Protein AF-A0AA39T269-F1 (afdb_monomer)

Foldseek 3Di:
DQQPFAQDFDELQDDDPDPVLVVLLVVLVVQLVVQVVPDDQACQLVSLCVCQPVVPDPNNQLSVQQSCCCCAQPPPDNHGRDSSCSSVSSCVVVVGRYNSPVVLVVLVVVLVVVVVVLVVVVVVDPDDDDPPVPNDRDRGRPCVSVLLVCLVPPVVSHDDWDDDDPPDDSVVRCVVVD

Radius of gyration: 19.62 Å; Cα contacts (8 Å, |Δi|>4): 169; chains: 1; bounding box: 53×36×49 Å

Mean predicted aligned error: 9.29 Å

Structure (mmCIF, N/CA/C/O backbone):
data_AF-A0AA39T269-F1
#
_entry.id   AF-A0AA39T269-F1
#
loop_
_atom_site.group_PDB
_atom_site.id
_atom_site.type_symbol
_atom_site.label_atom_id
_atom_site.label_alt_id
_atom_site.label_comp_id
_atom_site.label_asym_id
_atom_site.label_entity_id
_atom_site.label_seq_id
_atom_site.pdbx_PDB_ins_code
_atom_site.Cartn_x
_atom_site.Cartn_y
_atom_site.Cartn_z
_atom_site.occupancy
_atom_site.B_iso_or_equiv
_atom_site.auth_seq_id
_atom_site.auth_comp_id
_atom_site.auth_asym_id
_atom_site.auth_atom_id
_atom_site.pdbx_PDB_model_num
ATOM 1 N N . MET A 1 1 ? -10.472 1.013 -13.008 1.00 55.69 1 MET A N 1
ATOM 2 C CA . MET A 1 1 ? -9.512 0.472 -12.017 1.00 55.69 1 MET A CA 1
ATOM 3 C C . MET A 1 1 ? -8.160 0.315 -12.689 1.00 55.69 1 MET A C 1
ATOM 5 O O . MET A 1 1 ? -8.121 -0.229 -13.785 1.00 55.69 1 MET A O 1
ATOM 9 N N . ILE A 1 2 ? -7.073 0.782 -12.073 1.00 62.06 2 ILE A N 1
ATOM 10 C CA . ILE A 1 2 ? -5.708 0.515 -12.557 1.00 62.06 2 ILE A CA 1
ATOM 11 C C . ILE A 1 2 ? -5.201 -0.702 -11.788 1.00 62.06 2 ILE A C 1
ATOM 13 O O . ILE A 1 2 ? -5.080 -0.634 -10.571 1.00 62.06 2 ILE A O 1
ATOM 17 N N . HIS A 1 3 ? -4.955 -1.819 -12.476 1.00 65.12 3 HIS A N 1
ATOM 18 C CA . HIS A 1 3 ? -4.365 -3.037 -11.893 1.00 65.12 3 HIS A CA 1
ATOM 19 C C . HIS A 1 3 ? -5.029 -3.562 -10.598 1.00 65.12 3 HIS A C 1
ATOM 21 O O . HIS A 1 3 ? -4.367 -4.191 -9.785 1.00 65.12 3 HIS A O 1
ATOM 27 N N . GLY A 1 4 ? -6.332 -3.332 -10.400 1.00 75.00 4 GLY A N 1
ATOM 28 C CA . GLY A 1 4 ? -7.042 -3.746 -9.179 1.00 75.00 4 GLY A CA 1
ATOM 29 C C . GLY A 1 4 ? -7.316 -2.618 -8.178 1.00 75.00 4 GLY A C 1
ATOM 30 O O . GLY A 1 4 ? -8.142 -2.795 -7.292 1.00 75.00 4 GLY A O 1
ATOM 31 N N . TYR A 1 5 ? -6.707 -1.441 -8.347 1.00 80.50 5 TYR A N 1
ATOM 32 C CA . TYR A 1 5 ? -6.920 -0.284 -7.475 1.00 80.50 5 TYR A CA 1
ATOM 33 C C . TYR A 1 5 ? -8.034 0.635 -7.988 1.00 80.50 5 TYR A C 1
ATOM 35 O O . TYR A 1 5 ? -8.213 0.827 -9.203 1.00 80.50 5 TYR A O 1
ATOM 43 N N . SER A 1 6 ? -8.784 1.224 -7.051 1.00 83.56 6 SER A N 1
ATOM 44 C CA . SER A 1 6 ? -9.859 2.163 -7.375 1.00 83.56 6 SER A CA 1
ATOM 45 C C . SER A 1 6 ? -9.302 3.484 -7.902 1.00 83.56 6 SER A C 1
ATOM 47 O O . SER A 1 6 ? -8.354 4.038 -7.349 1.00 83.56 6 SER A O 1
ATOM 49 N N . VAL A 1 7 ? -9.913 3.979 -8.981 1.00 83.88 7 VAL A N 1
ATOM 50 C CA . VAL A 1 7 ? -9.641 5.307 -9.567 1.00 83.88 7 VAL A CA 1
ATOM 51 C C . VAL A 1 7 ? -10.604 6.354 -9.007 1.00 83.88 7 VAL A C 1
ATOM 53 O O . VAL A 1 7 ? -10.288 7.535 -8.995 1.00 83.88 7 VAL A O 1
ATOM 56 N N . LEU A 1 8 ? -11.768 5.909 -8.533 1.00 83.94 8 LEU A N 1
ATOM 57 C CA . LEU A 1 8 ? -12.832 6.751 -8.006 1.00 83.94 8 LEU A CA 1
ATOM 58 C C . LEU A 1 8 ? -12.907 6.599 -6.488 1.00 83.94 8 LEU A C 1
ATOM 60 O O . LEU A 1 8 ? -12.644 5.518 -5.951 1.00 83.94 8 LEU A O 1
ATOM 64 N N . GLY A 1 9 ? -13.302 7.669 -5.815 1.00 85.00 9 GLY A N 1
ATOM 65 C CA . GLY A 1 9 ? -13.410 7.721 -4.365 1.00 85.00 9 GLY A CA 1
ATOM 66 C C . GLY A 1 9 ? -12.772 8.980 -3.803 1.00 85.00 9 GLY A C 1
ATOM 67 O O . GLY A 1 9 ? -12.320 9.853 -4.543 1.00 85.00 9 GLY A O 1
ATOM 68 N N . SER A 1 10 ? -12.737 9.043 -2.482 1.00 84.94 10 SER A N 1
ATOM 69 C CA . SER A 1 10 ? -12.120 10.126 -1.736 1.00 84.94 10 SER A CA 1
ATOM 70 C C . SER A 1 10 ? -10.596 10.165 -1.978 1.00 84.94 10 SER A C 1
ATOM 72 O O . SER A 1 10 ? -9.997 9.135 -2.323 1.00 84.94 10 SER A O 1
ATOM 74 N N . PRO A 1 11 ? -9.955 11.343 -1.852 1.00 84.44 11 PRO A N 1
ATOM 75 C CA . PRO A 1 11 ? -8.525 11.506 -2.122 1.00 84.44 11 PRO A CA 1
ATOM 76 C C . PRO A 1 11 ? -7.655 10.685 -1.159 1.00 84.44 11 PRO A C 1
ATOM 78 O O . PRO A 1 11 ? -8.107 10.214 -0.133 1.00 84.44 11 PRO A O 1
ATOM 81 N N . VAL A 1 12 ? -6.370 10.499 -1.450 1.00 81.00 12 VAL A N 1
ATOM 82 C CA . VAL A 1 12 ? -5.479 9.764 -0.524 1.00 81.00 12 VAL A CA 1
ATOM 83 C C . VAL A 1 12 ? -5.102 10.607 0.707 1.00 81.00 12 VAL A C 1
ATOM 85 O O . VAL A 1 12 ? -4.765 10.061 1.751 1.00 81.00 12 VAL A O 1
ATOM 88 N N . PHE A 1 13 ? -5.241 11.933 0.617 1.00 76.38 13 PHE A N 1
ATOM 89 C CA . PHE A 1 13 ? -4.993 12.893 1.700 1.00 76.38 13 PHE A CA 1
ATOM 90 C C . PHE A 1 13 ? -6.254 13.204 2.523 1.00 76.38 13 PHE A C 1
ATOM 92 O O . PHE A 1 13 ? -6.522 14.361 2.835 1.00 76.38 13 PHE A O 1
ATOM 99 N N . ILE A 1 14 ? -7.074 12.195 2.818 1.00 77.75 14 ILE A N 1
ATOM 100 C CA . ILE A 1 14 ? -8.265 12.391 3.654 1.00 77.75 14 ILE A CA 1
ATOM 101 C C . ILE A 1 14 ? -7.839 12.641 5.101 1.00 77.75 14 ILE A C 1
ATOM 103 O O . ILE A 1 14 ? -7.008 11.910 5.642 1.00 77.75 14 ILE A O 1
ATOM 107 N N . ALA A 1 15 ? -8.452 13.644 5.726 1.00 75.06 15 ALA A N 1
ATOM 108 C CA . ALA A 1 15 ? -8.349 13.877 7.156 1.00 75.06 15 ALA A CA 1
ATOM 109 C C . ALA A 1 15 ? -9.394 13.054 7.926 1.00 75.06 15 ALA A C 1
ATOM 111 O O . ALA A 1 15 ? -10.459 12.697 7.417 1.00 75.06 15 ALA A O 1
ATOM 112 N N . SER A 1 16 ? -9.097 12.745 9.183 1.00 75.12 16 SER A N 1
ATOM 113 C CA . SER A 1 16 ? -10.106 12.210 10.092 1.00 75.12 16 SER A CA 1
ATOM 114 C C . SER A 1 16 ? -11.015 13.327 10.586 1.00 75.12 16 SER A C 1
ATOM 116 O O . SER A 1 16 ? -10.673 14.064 11.510 1.00 75.12 16 SER A O 1
ATOM 118 N N . ASP A 1 17 ? -12.182 13.443 9.954 1.00 74.56 17 ASP A N 1
ATOM 119 C CA . ASP A 1 17 ? -13.140 14.521 10.223 1.00 74.56 17 ASP A CA 1
ATOM 120 C C . ASP A 1 17 ? -13.894 14.338 11.551 1.00 74.56 17 ASP A C 1
ATOM 122 O O . ASP A 1 17 ? -14.375 15.308 12.132 1.00 74.56 17 ASP A O 1
ATOM 126 N N . THR A 1 18 ? -13.980 13.108 12.071 1.00 82.56 18 THR A N 1
ATOM 127 C CA . THR A 1 18 ? -14.667 12.812 13.339 1.00 82.56 18 THR A CA 1
ATOM 128 C C . THR A 1 18 ? -13.684 12.465 14.454 1.00 82.56 18 THR A C 1
ATOM 130 O O . THR A 1 18 ? -12.668 11.800 14.237 1.00 82.56 18 THR A O 1
ATOM 133 N N . GLU A 1 19 ? -14.020 12.872 15.681 1.00 84.50 19 GLU A N 1
ATOM 134 C CA . GLU A 1 19 ? -13.201 12.611 16.874 1.00 84.50 19 GLU A CA 1
ATOM 135 C C . GLU A 1 19 ? -12.978 11.116 17.137 1.00 84.50 19 GLU A C 1
ATOM 137 O O . GLU A 1 19 ? -11.944 10.715 17.669 1.00 84.50 19 GLU A O 1
ATOM 142 N N . GLU A 1 20 ? -13.905 10.255 16.716 1.00 85.25 20 GLU A N 1
ATOM 143 C CA . GLU A 1 20 ? -13.708 8.807 16.789 1.00 85.25 20 GLU A CA 1
ATOM 144 C C . GLU A 1 20 ? -12.574 8.312 15.890 1.00 85.25 20 GLU A C 1
ATOM 146 O O . GLU A 1 20 ? -11.790 7.457 16.304 1.00 85.25 20 GLU A O 1
ATOM 151 N N . LEU A 1 21 ? -12.492 8.816 14.655 1.00 85.19 21 LEU A N 1
ATOM 152 C CA . LEU A 1 21 ? -11.468 8.388 13.703 1.00 85.19 21 LEU A CA 1
ATOM 153 C C . LEU A 1 21 ? -10.093 8.884 14.153 1.00 85.19 21 LEU A C 1
ATOM 155 O O . LEU A 1 21 ? -9.149 8.098 14.172 1.00 85.19 21 LEU A O 1
ATOM 159 N N . LYS A 1 22 ? -10.011 10.125 14.654 1.00 87.94 22 LYS A N 1
ATOM 160 C CA . LYS A 1 22 ? -8.781 10.666 15.253 1.00 87.94 22 LYS A CA 1
ATOM 161 C C . LYS A 1 22 ? -8.296 9.825 16.434 1.00 87.94 22 LYS A C 1
ATOM 163 O O . LYS A 1 22 ? -7.124 9.469 16.484 1.00 87.94 22 LYS A O 1
ATOM 168 N N . LYS A 1 23 ? -9.193 9.421 17.344 1.00 89.69 23 LYS A N 1
ATOM 169 C CA . LYS A 1 23 ? -8.838 8.539 18.474 1.00 89.69 23 LYS A CA 1
ATOM 170 C C . LYS A 1 23 ? -8.274 7.195 18.009 1.00 89.69 23 LYS A C 1
ATOM 172 O O . LYS A 1 23 ? -7.345 6.674 18.624 1.00 89.69 23 LYS A O 1
ATOM 177 N N . ARG A 1 24 ? -8.821 6.619 16.934 1.00 89.56 24 ARG A N 1
ATOM 178 C CA . ARG A 1 24 ? -8.309 5.366 16.353 1.00 89.56 24 ARG A CA 1
ATOM 179 C C . ARG A 1 24 ? -6.925 5.563 15.735 1.00 89.56 24 ARG A C 1
ATOM 181 O O . ARG A 1 24 ? -6.029 4.770 16.014 1.00 89.56 24 ARG A O 1
ATOM 188 N N . GLU A 1 25 ? -6.723 6.635 14.970 1.00 89.62 25 GLU A N 1
ATOM 189 C CA . GLU A 1 25 ? -5.403 6.999 14.436 1.00 89.62 25 GLU A CA 1
ATOM 190 C C . GLU A 1 25 ? -4.367 7.193 15.546 1.00 89.62 25 GLU A C 1
ATOM 192 O O . GLU A 1 25 ? -3.240 6.706 15.442 1.00 89.62 25 GLU A O 1
ATOM 197 N N . GLU A 1 26 ? -4.748 7.869 16.627 1.00 90.00 26 GLU A N 1
ATOM 198 C CA . GLU A 1 26 ? -3.864 8.139 17.754 1.00 90.00 26 GLU A CA 1
ATOM 199 C C . GLU A 1 26 ? -3.445 6.851 18.469 1.00 90.00 26 GLU A C 1
ATOM 201 O O . GLU A 1 26 ? -2.266 6.683 18.777 1.00 90.00 26 GLU A O 1
ATOM 206 N N . ARG A 1 27 ? -4.354 5.879 18.630 1.00 89.62 27 ARG A N 1
ATOM 207 C CA . ARG A 1 27 ? -4.012 4.545 19.159 1.00 89.62 27 ARG A CA 1
ATOM 208 C C . ARG A 1 27 ? -2.996 3.811 18.285 1.00 89.62 27 ARG A C 1
ATOM 210 O O . ARG A 1 27 ? -2.049 3.225 18.814 1.00 89.62 27 ARG A O 1
ATOM 217 N N . LEU A 1 28 ? -3.158 3.859 16.961 1.00 89.19 28 LEU A N 1
ATOM 218 C CA . LEU A 1 28 ? -2.188 3.276 16.025 1.00 89.19 28 LEU A CA 1
ATOM 219 C C . LEU A 1 28 ? -0.833 3.981 16.127 1.00 89.19 28 LEU A C 1
ATOM 221 O O . LEU A 1 28 ? 0.215 3.331 16.142 1.00 89.19 28 LEU A O 1
ATOM 225 N N . ASN A 1 29 ? -0.841 5.309 16.248 1.00 88.81 29 ASN A N 1
ATOM 226 C CA . ASN A 1 29 ? 0.381 6.088 16.380 1.00 88.81 29 ASN A CA 1
ATOM 227 C C . ASN A 1 29 ? 1.092 5.835 17.710 1.00 88.81 29 ASN A C 1
ATOM 229 O O . ASN A 1 29 ? 2.311 5.681 17.721 1.00 88.81 29 ASN A O 1
ATOM 233 N N . GLN A 1 30 ? 0.349 5.704 18.805 1.00 86.88 30 GLN A N 1
ATOM 234 C CA . GLN A 1 30 ? 0.900 5.355 20.107 1.00 86.88 30 GLN A CA 1
ATOM 235 C C . GLN A 1 30 ? 1.552 3.970 20.074 1.00 86.88 30 GLN A C 1
ATOM 237 O O . GLN A 1 30 ? 2.695 3.814 20.502 1.00 86.88 30 GLN A O 1
ATOM 242 N N . ALA A 1 31 ? 0.884 2.983 19.468 1.00 86.06 31 ALA A N 1
ATOM 243 C CA . ALA A 1 31 ? 1.466 1.661 19.280 1.00 86.06 31 ALA A CA 1
ATOM 244 C C . ALA A 1 31 ? 2.756 1.709 18.450 1.00 86.06 31 ALA A C 1
ATOM 246 O O . ALA A 1 31 ? 3.732 1.055 18.804 1.00 86.06 31 ALA A O 1
ATOM 247 N N . ARG A 1 32 ? 2.794 2.519 17.387 1.00 84.81 32 ARG A N 1
ATOM 248 C CA . ARG A 1 32 ? 4.004 2.727 16.581 1.00 84.81 32 ARG A CA 1
ATOM 249 C C . ARG A 1 32 ? 5.137 3.361 17.398 1.00 84.81 32 ARG A C 1
ATOM 251 O O . ARG A 1 32 ? 6.279 2.921 17.301 1.00 84.81 32 ARG A O 1
ATOM 258 N N . LEU A 1 33 ? 4.834 4.376 18.210 1.00 82.00 33 LEU A N 1
ATOM 259 C CA . LEU A 1 33 ? 5.814 5.0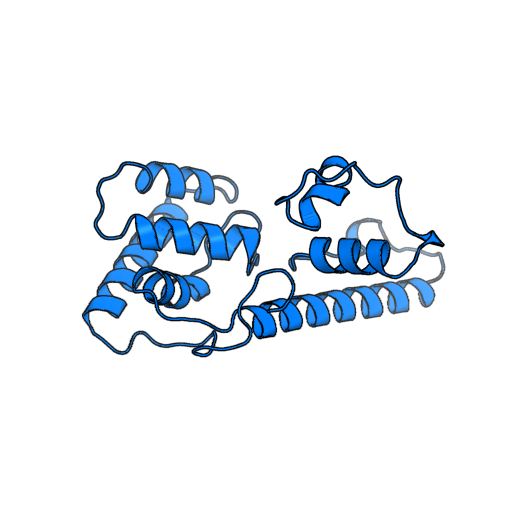62 19.058 1.00 82.00 33 LEU A CA 1
ATOM 260 C C . LEU A 1 33 ? 6.408 4.147 20.135 1.00 82.00 33 LEU A C 1
ATOM 262 O O . LEU A 1 33 ? 7.600 4.249 20.425 1.00 82.00 33 LEU A O 1
ATOM 266 N N . GLU A 1 34 ? 5.614 3.237 20.696 1.00 80.94 34 GLU A N 1
ATOM 267 C CA . GLU A 1 34 ? 6.105 2.215 21.626 1.00 80.94 34 GLU A CA 1
ATOM 268 C C . GLU A 1 34 ? 7.155 1.310 20.970 1.00 80.94 34 GLU A C 1
ATOM 270 O O . GLU A 1 34 ? 8.177 1.010 21.585 1.00 80.94 34 GLU A O 1
ATOM 275 N N . PHE A 1 35 ? 6.968 0.941 19.701 1.00 73.25 35 PHE A N 1
ATOM 276 C CA . PHE A 1 35 ? 7.934 0.109 18.982 1.00 73.25 35 PHE A CA 1
ATOM 277 C C . PHE A 1 35 ? 9.217 0.846 18.612 1.00 73.25 35 PHE A C 1
ATOM 279 O O . PHE A 1 35 ? 10.289 0.254 18.728 1.00 73.25 35 PHE A O 1
ATOM 286 N N . ASN A 1 36 ? 9.145 2.136 18.273 1.00 65.88 36 ASN A N 1
ATOM 287 C CA . ASN A 1 36 ? 10.341 2.953 18.024 1.00 65.88 36 ASN A CA 1
ATOM 288 C C . ASN A 1 36 ? 11.289 3.006 19.236 1.00 65.88 36 ASN A C 1
ATOM 290 O O . ASN A 1 36 ? 12.488 3.2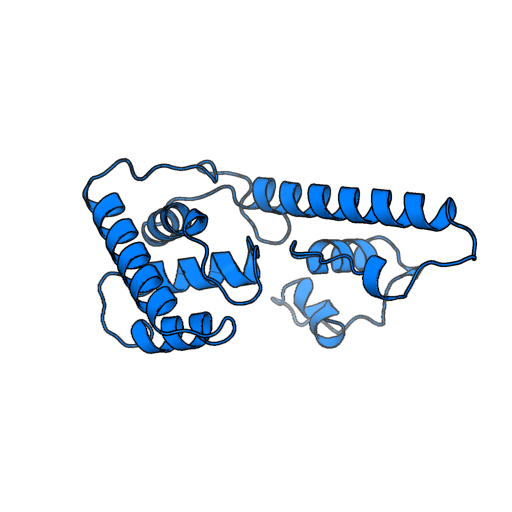04 19.067 1.00 65.88 36 ASN A O 1
ATOM 294 N N . ARG A 1 37 ? 10.773 2.833 20.462 1.00 61.34 37 ARG A N 1
ATOM 295 C CA . ARG A 1 37 ? 11.588 2.800 21.689 1.00 61.34 37 ARG A CA 1
ATOM 296 C C . ARG A 1 37 ? 12.277 1.451 21.927 1.00 61.34 37 ARG A C 1
ATOM 298 O O . ARG A 1 37 ? 13.232 1.396 22.691 1.00 61.34 37 ARG A O 1
ATOM 305 N N . ILE A 1 38 ? 11.784 0.380 21.305 1.00 58.66 38 ILE A N 1
ATOM 306 C CA . ILE A 1 38 ? 12.166 -1.016 21.589 1.00 58.66 38 ILE A CA 1
ATOM 307 C C . ILE A 1 38 ? 12.964 -1.636 20.426 1.00 58.66 38 ILE A C 1
ATOM 309 O O . ILE A 1 38 ? 13.727 -2.580 20.621 1.00 58.66 38 ILE A O 1
ATOM 313 N N . SER A 1 39 ? 12.782 -1.141 19.202 1.00 51.41 39 SER A N 1
ATOM 314 C CA . SER A 1 39 ? 13.096 -1.883 17.981 1.00 51.41 39 SER A CA 1
ATOM 315 C C . SER A 1 39 ? 14.389 -1.442 17.284 1.00 51.41 39 SER A C 1
ATOM 317 O O . SER A 1 39 ? 14.612 -0.264 17.014 1.00 51.41 39 SER A O 1
ATOM 319 N N . THR A 1 40 ? 15.207 -2.421 16.881 1.00 54.06 40 THR A N 1
ATOM 320 C CA . THR A 1 40 ? 16.171 -2.275 15.780 1.00 54.06 40 THR A CA 1
ATOM 321 C C . THR A 1 40 ? 15.419 -2.371 14.449 1.00 54.06 40 THR A C 1
ATOM 323 O O . THR A 1 40 ? 14.499 -3.175 14.314 1.00 54.06 40 THR A O 1
ATOM 326 N N . ARG A 1 41 ? 15.803 -1.560 13.450 1.00 51.62 41 ARG A N 1
ATOM 327 C CA . ARG A 1 41 ? 15.076 -1.293 12.185 1.00 51.62 41 ARG A CA 1
ATOM 328 C C . ARG A 1 41 ? 14.288 -2.451 11.548 1.00 51.62 41 ARG A C 1
ATOM 330 O O . ARG A 1 41 ? 13.298 -2.148 10.909 1.00 51.62 41 ARG A O 1
ATOM 337 N N . CYS A 1 42 ? 14.675 -3.724 11.669 1.00 45.31 42 CYS A N 1
ATOM 338 C CA . CYS A 1 42 ? 13.989 -4.865 11.040 1.00 45.31 42 CYS A CA 1
ATOM 339 C C . CYS A 1 42 ? 12.840 -5.497 11.855 1.00 45.31 42 CYS A C 1
ATOM 341 O O . CYS A 1 42 ? 12.095 -6.303 11.298 1.00 45.31 42 CYS A O 1
ATOM 343 N N . ALA A 1 43 ? 12.671 -5.177 13.141 1.00 56.31 43 ALA A N 1
ATOM 344 C CA . ALA A 1 43 ? 11.718 -5.882 14.005 1.00 56.31 43 ALA A CA 1
ATOM 345 C C . ALA A 1 43 ? 10.297 -5.286 14.010 1.00 56.31 43 ALA A C 1
ATOM 347 O O . ALA A 1 43 ? 9.368 -5.948 14.473 1.00 56.31 43 ALA A O 1
ATOM 348 N N . GLU A 1 44 ? 10.082 -4.088 13.462 1.00 70.00 44 GLU A N 1
ATOM 349 C CA . GLU A 1 44 ? 8.823 -3.353 13.652 1.00 70.00 44 GLU A CA 1
ATOM 350 C C . GLU A 1 44 ? 7.598 -4.011 13.007 1.00 70.00 44 GLU A C 1
ATOM 352 O O . GLU A 1 44 ? 6.568 -4.114 13.665 1.00 70.00 44 GLU A O 1
ATOM 357 N N . HIS A 1 45 ? 7.683 -4.538 11.778 1.00 78.44 45 HIS A N 1
ATOM 358 C CA . HIS A 1 45 ? 6.552 -5.259 11.165 1.00 78.44 45 HIS A CA 1
ATOM 359 C C . HIS A 1 45 ? 6.159 -6.512 11.959 1.00 78.44 45 HIS A C 1
ATOM 361 O O . HIS A 1 45 ? 4.975 -6.775 12.167 1.00 78.44 45 HIS A O 1
ATOM 367 N N . CYS A 1 46 ? 7.148 -7.282 12.418 1.00 80.25 46 CYS A N 1
ATOM 368 C CA . CYS A 1 46 ? 6.907 -8.485 13.211 1.00 80.25 46 CYS A CA 1
ATOM 369 C C . CYS A 1 46 ? 6.321 -8.138 14.584 1.00 80.25 46 CYS A C 1
ATOM 371 O O . CYS A 1 46 ? 5.412 -8.822 15.046 1.00 80.25 46 CYS A O 1
ATOM 373 N N . LEU A 1 47 ? 6.818 -7.080 15.228 1.00 84.44 47 LEU A N 1
ATOM 374 C CA . LEU A 1 47 ? 6.300 -6.588 16.505 1.00 84.44 47 LEU A CA 1
ATOM 375 C C . LEU A 1 47 ? 4.875 -6.042 16.365 1.00 84.44 47 LEU A C 1
ATOM 377 O O . LEU A 1 47 ? 4.019 -6.357 17.188 1.00 84.44 47 LEU A O 1
ATOM 381 N N . TRP A 1 48 ? 4.595 -5.313 15.284 1.00 87.81 48 TRP A N 1
ATOM 382 C CA . TRP A 1 48 ? 3.253 -4.842 14.962 1.00 87.81 48 TRP A CA 1
ATOM 383 C C . TRP A 1 48 ? 2.276 -5.997 14.768 1.00 87.81 48 TRP A C 1
ATOM 385 O O . TRP A 1 48 ? 1.220 -6.030 15.396 1.00 87.81 48 TRP A O 1
ATOM 395 N N . MET A 1 49 ? 2.655 -6.986 13.952 1.00 85.62 49 MET A N 1
ATOM 396 C CA . MET A 1 49 ? 1.858 -8.195 13.756 1.00 85.62 49 MET A CA 1
ATOM 397 C C . MET A 1 49 ? 1.615 -8.921 15.080 1.00 85.62 49 MET A C 1
ATOM 399 O O . MET A 1 49 ? 0.478 -9.264 15.370 1.00 85.62 49 MET A O 1
ATOM 403 N N . LYS A 1 50 ? 2.646 -9.103 15.914 1.00 86.25 50 LYS A N 1
ATOM 404 C CA . LYS A 1 50 ? 2.507 -9.751 17.229 1.00 86.25 50 LYS A CA 1
ATOM 405 C C . LYS A 1 50 ? 1.571 -9.003 18.179 1.00 86.25 50 LYS A C 1
ATOM 407 O O . LYS A 1 50 ? 0.912 -9.649 18.981 1.00 86.25 50 LYS A O 1
ATOM 412 N N . LYS A 1 51 ? 1.530 -7.670 18.118 1.00 87.12 51 LYS A N 1
ATOM 413 C CA . LYS A 1 51 ? 0.673 -6.860 18.995 1.00 87.12 51 LYS A CA 1
ATOM 414 C C . LYS A 1 51 ? -0.789 -6.872 18.574 1.00 87.12 51 LYS A C 1
ATOM 416 O O . LYS A 1 51 ? -1.645 -6.833 19.448 1.00 87.12 51 LYS A O 1
ATOM 421 N N . PHE A 1 52 ? -1.066 -6.886 17.271 1.00 88.12 52 PHE A N 1
ATOM 422 C CA . PHE A 1 52 ? -2.429 -6.709 16.769 1.00 88.12 52 PHE A CA 1
ATOM 423 C C . PHE A 1 52 ? -3.106 -8.001 16.310 1.00 88.12 52 PHE A C 1
ATOM 425 O O . PHE A 1 52 ? -4.310 -8.116 16.506 1.00 88.12 52 PHE A O 1
ATOM 432 N N . ILE A 1 53 ? -2.384 -8.975 15.748 1.00 86.81 53 ILE A N 1
ATOM 433 C CA . ILE A 1 53 ? -3.001 -10.220 15.261 1.00 86.81 53 ILE A CA 1
ATOM 434 C C . ILE A 1 53 ? -3.588 -11.009 16.431 1.00 86.81 53 ILE A C 1
ATOM 436 O O . ILE A 1 53 ? -2.864 -11.349 17.366 1.00 86.81 53 ILE A O 1
ATOM 440 N N . ASN A 1 54 ? -4.877 -11.350 16.335 1.00 85.62 54 ASN A N 1
ATOM 441 C CA . ASN A 1 54 ? -5.633 -12.086 17.354 1.00 85.62 54 ASN A CA 1
ATOM 442 C C . ASN A 1 54 ? -5.652 -11.386 18.723 1.00 85.62 54 ASN A C 1
ATOM 444 O O . ASN A 1 54 ? -5.834 -12.035 19.753 1.00 85.62 54 ASN A O 1
ATOM 448 N N . SER A 1 55 ? -5.441 -10.069 18.746 1.00 85.81 55 SER A N 1
ATOM 449 C CA . SER A 1 55 ? -5.460 -9.287 19.983 1.00 85.81 55 SER A CA 1
ATOM 450 C C . SER A 1 55 ? -6.880 -9.013 20.476 1.00 85.81 55 SER A C 1
ATOM 452 O O . SER A 1 55 ? -7.063 -8.694 21.649 1.00 85.81 55 SER A O 1
ATOM 454 N N . GLY A 1 56 ? -7.882 -9.103 19.589 1.00 83.25 56 GLY A N 1
ATOM 455 C CA . GLY A 1 56 ? -9.250 -8.686 19.898 1.00 83.25 56 GLY A CA 1
ATOM 456 C C . GLY A 1 56 ? -9.371 -7.170 20.079 1.00 83.25 56 GLY A C 1
ATOM 457 O O . GLY A 1 56 ? -10.370 -6.686 20.609 1.00 83.25 56 GLY A O 1
ATOM 458 N N . SER A 1 57 ? -8.345 -6.415 19.670 1.00 86.94 57 SER A N 1
ATOM 459 C CA . SER A 1 57 ? -8.345 -4.962 19.740 1.00 86.94 57 SER A CA 1
ATOM 460 C C . SER A 1 57 ? -9.383 -4.392 18.782 1.00 86.94 57 SER A C 1
ATOM 462 O O . SER A 1 57 ? -9.493 -4.806 17.629 1.00 86.94 57 SER A O 1
ATOM 464 N N . ASP A 1 58 ? -10.096 -3.363 19.230 1.00 87.88 58 ASP A N 1
ATOM 465 C CA . ASP A 1 58 ? -11.055 -2.645 18.398 1.00 87.88 58 ASP A CA 1
ATOM 466 C C . ASP A 1 58 ? -10.409 -1.930 17.201 1.00 87.88 58 ASP A C 1
ATOM 468 O O . ASP A 1 58 ? -11.142 -1.526 16.301 1.00 87.88 58 ASP A O 1
ATOM 472 N N . VAL A 1 59 ? -9.072 -1.793 17.185 1.00 90.88 59 VAL A N 1
ATOM 473 C CA . VAL A 1 59 ? -8.274 -1.238 16.077 1.00 90.88 59 VAL A CA 1
ATOM 474 C C . VAL A 1 59 ? -7.473 -2.290 15.290 1.00 90.88 59 VAL A C 1
ATOM 476 O O . VAL A 1 59 ? -6.587 -1.940 14.509 1.00 90.88 59 VAL A O 1
ATOM 479 N N . GLU A 1 60 ? -7.734 -3.588 15.491 1.00 91.75 60 GLU A N 1
ATOM 480 C CA . GLU A 1 60 ? -6.996 -4.677 14.826 1.00 91.75 60 GLU A CA 1
ATOM 481 C C . GLU A 1 60 ? -7.114 -4.608 13.294 1.00 91.75 60 GLU A C 1
ATOM 483 O O . GLU A 1 60 ? -6.119 -4.764 12.578 1.00 91.75 60 GLU A O 1
ATOM 488 N N . HIS A 1 61 ? -8.310 -4.314 12.777 1.00 92.00 61 HIS A N 1
ATOM 489 C CA . HIS A 1 61 ? -8.536 -4.220 11.336 1.00 92.00 61 HIS A CA 1
ATOM 490 C C . HIS A 1 61 ? -7.806 -3.018 10.718 1.00 92.00 61 HIS A C 1
ATOM 492 O O . HIS A 1 61 ? -7.138 -3.156 9.689 1.00 92.00 61 HIS A O 1
ATOM 498 N N . GLU A 1 62 ? -7.861 -1.853 11.366 1.00 93.75 62 GLU A N 1
ATOM 499 C CA . GLU A 1 62 ? -7.109 -0.671 10.948 1.00 93.75 62 GLU A CA 1
ATOM 500 C C . GLU A 1 62 ? -5.600 -0.916 11.012 1.00 93.75 62 GLU A C 1
ATOM 502 O O . GLU A 1 62 ? -4.868 -0.515 10.106 1.00 93.75 62 GLU A O 1
ATOM 507 N N . ALA A 1 63 ? -5.123 -1.614 12.044 1.00 92.25 63 ALA A N 1
ATOM 508 C CA . ALA A 1 63 ? -3.716 -1.956 12.183 1.00 92.25 63 ALA A CA 1
ATOM 509 C C . ALA A 1 63 ? -3.239 -2.892 11.063 1.00 92.25 63 ALA A C 1
ATOM 511 O O . ALA A 1 63 ? -2.140 -2.708 10.526 1.00 92.25 63 ALA A O 1
ATOM 512 N N . PHE A 1 64 ? -4.066 -3.863 10.668 1.00 92.75 64 PHE A N 1
ATOM 513 C CA . PHE A 1 64 ? -3.800 -4.709 9.507 1.00 92.75 64 PHE A CA 1
ATOM 514 C C . PHE A 1 64 ? -3.733 -3.888 8.212 1.00 92.75 64 PHE A C 1
ATOM 516 O O . PHE A 1 64 ? -2.783 -4.035 7.438 1.00 92.75 64 PHE A O 1
ATOM 523 N N . LEU A 1 65 ? -4.696 -2.991 7.981 1.00 92.88 65 LEU A N 1
ATOM 524 C CA . LEU A 1 65 ? -4.714 -2.146 6.785 1.00 92.88 65 LEU A CA 1
ATOM 525 C C . LEU A 1 65 ? -3.521 -1.185 6.743 1.00 92.88 65 LEU A C 1
ATOM 527 O O . LEU A 1 65 ? -2.932 -1.006 5.679 1.00 92.88 65 LEU A O 1
ATOM 531 N N . ALA A 1 66 ? -3.105 -0.622 7.879 1.00 92.19 66 ALA A N 1
ATOM 532 C CA . ALA A 1 66 ? -1.916 0.224 7.967 1.00 92.19 66 ALA A CA 1
ATOM 533 C C . ALA A 1 66 ? -0.633 -0.539 7.597 1.00 92.19 66 ALA A C 1
ATOM 535 O O . ALA A 1 66 ? 0.214 -0.020 6.861 1.00 92.19 66 ALA A O 1
ATOM 536 N N . LEU A 1 67 ? -0.504 -1.789 8.054 1.00 90.69 67 LEU A N 1
ATOM 537 C CA . LEU A 1 67 ? 0.598 -2.669 7.666 1.00 90.69 67 LEU A CA 1
ATOM 538 C C . LEU A 1 67 ? 0.550 -2.987 6.165 1.00 90.69 67 LEU A C 1
ATOM 540 O O . LEU A 1 67 ? 1.567 -2.873 5.481 1.00 90.69 67 LEU A O 1
ATOM 544 N N . TRP A 1 68 ? -0.620 -3.357 5.637 1.00 90.56 68 TRP A N 1
ATOM 545 C CA . TRP A 1 68 ? -0.794 -3.669 4.217 1.00 90.56 68 TRP A CA 1
ATOM 546 C C . TRP A 1 68 ? -0.462 -2.466 3.323 1.00 90.56 68 TRP A C 1
ATOM 548 O O . TRP A 1 68 ? 0.295 -2.605 2.360 1.00 90.56 68 TRP A O 1
ATOM 558 N N . LEU A 1 69 ? -0.958 -1.277 3.678 1.00 89.69 69 LEU A N 1
ATOM 559 C CA . LEU A 1 69 ? -0.665 -0.031 2.973 1.00 89.69 69 LEU A CA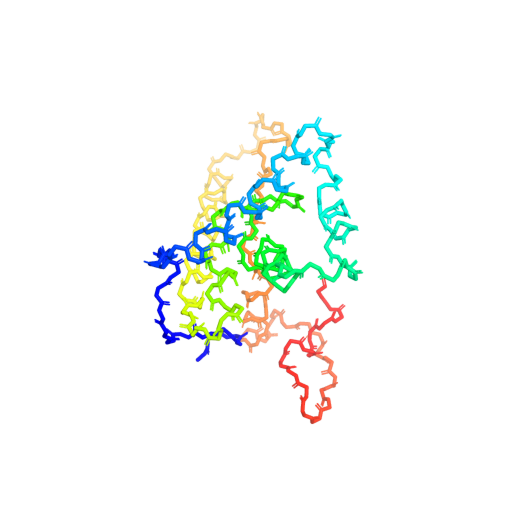 1
ATOM 560 C C . LEU A 1 69 ? 0.830 0.292 3.013 1.00 89.69 69 LEU A C 1
ATOM 562 O O . LEU A 1 69 ? 1.407 0.558 1.963 1.00 89.69 69 LEU A O 1
ATOM 566 N N . SER A 1 70 ? 1.465 0.220 4.186 1.00 88.56 70 SER A N 1
ATOM 567 C CA . SER A 1 70 ? 2.898 0.519 4.333 1.00 88.56 70 SER A CA 1
ATOM 568 C C . SER A 1 70 ? 3.787 -0.477 3.594 1.00 88.56 70 SER A C 1
ATOM 570 O O . SER A 1 70 ? 4.837 -0.100 3.092 1.00 88.56 70 SER A O 1
ATOM 572 N N . ARG A 1 71 ? 3.389 -1.750 3.513 1.00 85.12 71 ARG A N 1
ATOM 573 C CA . ARG A 1 71 ? 4.226 -2.799 2.923 1.00 85.12 71 ARG A CA 1
ATOM 574 C C . ARG A 1 71 ? 4.039 -2.959 1.417 1.00 85.12 71 ARG A C 1
ATOM 576 O O . ARG A 1 71 ? 5.008 -3.251 0.725 1.00 85.12 71 ARG A O 1
ATOM 583 N N . PHE A 1 72 ? 2.812 -2.819 0.915 1.00 82.44 72 PHE A N 1
ATOM 584 C CA . PHE A 1 72 ? 2.476 -3.203 -0.461 1.00 82.44 72 PHE A CA 1
ATOM 585 C C . PHE A 1 72 ? 1.982 -2.052 -1.341 1.00 82.44 72 PHE A C 1
ATOM 587 O O . PHE A 1 72 ? 2.043 -2.173 -2.562 1.00 82.44 72 PHE A O 1
ATOM 594 N N . VAL A 1 73 ? 1.481 -0.955 -0.762 1.00 84.25 73 VAL A N 1
ATOM 595 C CA . VAL A 1 73 ? 0.845 0.132 -1.533 1.00 84.25 73 VAL A CA 1
ATOM 596 C C . VAL A 1 73 ? 1.708 1.390 -1.565 1.00 84.25 73 VAL A C 1
ATOM 598 O O . VAL A 1 73 ? 1.999 1.915 -2.638 1.00 84.25 73 VAL A O 1
ATOM 601 N N . PHE A 1 74 ? 2.150 1.843 -0.394 1.00 84.38 74 PHE A N 1
ATOM 602 C CA . PHE A 1 74 ? 3.019 3.001 -0.196 1.00 84.38 74 PHE A CA 1
ATOM 603 C C . PHE A 1 74 ? 4.260 2.623 0.625 1.00 84.38 74 PHE A C 1
ATOM 605 O O . PHE A 1 74 ? 4.472 3.170 1.709 1.00 84.38 74 PHE A O 1
ATOM 612 N N . PRO A 1 75 ? 5.089 1.688 0.135 1.00 77.50 75 PRO A N 1
ATOM 613 C CA . PRO A 1 75 ? 6.386 1.422 0.742 1.00 77.50 75 PRO A CA 1
ATOM 614 C C . PRO A 1 75 ? 7.233 2.696 0.747 1.00 77.50 75 PRO A C 1
ATOM 616 O O . PRO A 1 75 ? 7.461 3.332 -0.280 1.00 77.50 75 PRO A O 1
ATOM 619 N N . VAL A 1 76 ? 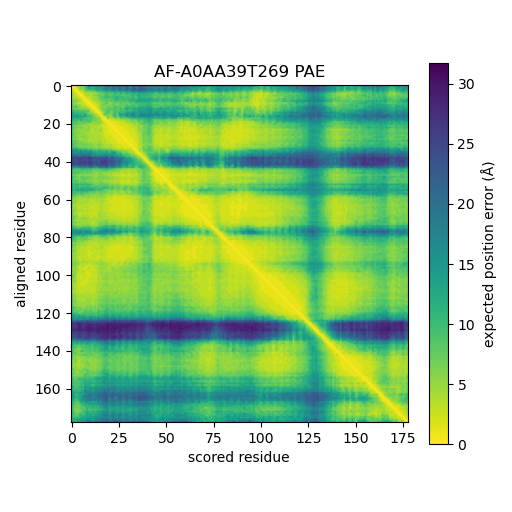7.662 3.091 1.942 1.00 70.31 76 VAL A N 1
ATOM 620 C CA . VAL A 1 76 ? 8.626 4.183 2.161 1.00 70.31 76 VAL A CA 1
ATOM 621 C C . VAL A 1 76 ? 9.922 3.613 2.726 1.00 70.31 76 VAL A C 1
ATOM 623 O O . VAL A 1 76 ? 11.009 4.044 2.361 1.00 70.31 76 VAL A O 1
ATOM 626 N N . THR A 1 77 ? 9.802 2.609 3.596 1.00 68.19 77 THR A N 1
ATOM 627 C CA . THR A 1 77 ? 10.913 1.810 4.113 1.00 68.19 77 THR A CA 1
ATOM 628 C C . THR A 1 77 ? 10.441 0.365 4.272 1.00 68.19 77 THR A C 1
ATOM 630 O O . THR A 1 77 ? 9.268 0.134 4.553 1.00 68.19 77 THR A O 1
ATOM 633 N N . ASN A 1 78 ? 11.331 -0.616 4.101 1.00 62.84 78 ASN A N 1
ATOM 634 C CA . ASN A 1 78 ? 10.952 -2.040 4.100 1.00 62.84 78 ASN A CA 1
ATOM 635 C C . ASN A 1 78 ? 10.463 -2.570 5.455 1.00 62.84 78 ASN A C 1
ATOM 637 O O . ASN A 1 78 ? 9.981 -3.702 5.529 1.00 62.84 78 ASN A O 1
ATOM 641 N N . SER A 1 79 ? 10.609 -1.790 6.521 1.00 65.31 79 SER A N 1
ATOM 642 C CA . SER A 1 79 ? 10.435 -2.287 7.877 1.00 65.31 79 SER A CA 1
ATOM 643 C C . SER A 1 79 ? 9.611 -1.402 8.801 1.00 65.31 79 SER A C 1
ATOM 645 O O . SER A 1 79 ? 9.161 -1.924 9.816 1.00 65.31 79 SER A O 1
ATOM 647 N N . LEU A 1 80 ? 9.387 -0.125 8.466 1.00 76.69 80 LEU A N 1
ATOM 648 C CA . LEU A 1 80 ? 8.610 0.794 9.299 1.00 76.69 80 LEU A CA 1
ATOM 649 C C . LEU A 1 80 ? 7.186 0.941 8.765 1.00 76.69 80 LEU A C 1
ATOM 651 O O . LEU A 1 80 ? 6.959 1.084 7.560 1.00 76.69 80 LEU A O 1
ATOM 655 N N . ILE A 1 81 ? 6.235 1.027 9.689 1.00 83.31 81 ILE A N 1
ATOM 656 C CA . ILE A 1 81 ? 4.850 1.371 9.371 1.00 83.31 81 ILE A CA 1
ATOM 657 C C . ILE A 1 81 ? 4.740 2.887 9.310 1.00 83.31 81 ILE A C 1
ATOM 659 O O . ILE A 1 81 ? 5.055 3.589 10.274 1.00 83.31 81 ILE A O 1
ATOM 663 N N . SER A 1 82 ? 4.304 3.403 8.164 1.00 83.62 82 SER A N 1
ATOM 664 C CA . SER A 1 82 ? 4.234 4.844 7.961 1.00 83.62 82 SER A CA 1
ATOM 665 C C . SER A 1 82 ? 3.051 5.439 8.716 1.00 83.62 82 SER A C 1
ATOM 667 O O . SER A 1 82 ? 1.911 5.014 8.551 1.00 83.62 82 SER A O 1
ATOM 669 N N . GLN A 1 83 ? 3.290 6.501 9.484 1.00 86.94 83 GLN A N 1
ATOM 670 C CA . GLN A 1 83 ? 2.203 7.257 10.111 1.00 86.94 83 GLN A CA 1
ATOM 671 C C . GLN A 1 83 ? 1.251 7.857 9.063 1.00 86.94 83 GLN A C 1
ATOM 673 O O . GLN A 1 83 ? 0.053 7.968 9.305 1.00 86.94 83 GLN A O 1
ATOM 678 N N . SER A 1 84 ? 1.768 8.194 7.875 1.00 86.50 84 SER A N 1
ATOM 679 C CA . SER A 1 84 ? 0.976 8.798 6.798 1.00 86.50 84 SER A CA 1
ATOM 680 C C . SER A 1 84 ? -0.130 7.891 6.254 1.00 86.50 84 SER A C 1
ATOM 682 O O . SER A 1 84 ? -1.025 8.388 5.577 1.00 86.50 84 SER A O 1
ATOM 684 N N . VAL A 1 85 ? -0.089 6.580 6.530 1.00 89.31 85 VAL A N 1
ATOM 685 C CA . VAL A 1 85 ? -1.117 5.645 6.055 1.00 89.31 85 VAL A CA 1
ATOM 686 C C . VAL A 1 85 ? -2.224 5.380 7.072 1.00 89.31 85 VAL A C 1
ATOM 688 O O . VAL A 1 85 ? -3.205 4.733 6.716 1.00 89.31 85 VAL A O 1
ATOM 691 N N . PHE A 1 86 ? -2.115 5.875 8.311 1.00 91.19 86 PHE A N 1
ATOM 692 C CA . PHE A 1 86 ? -3.144 5.651 9.334 1.00 91.19 86 PHE A CA 1
ATOM 693 C C . PHE A 1 86 ? -4.504 6.252 8.975 1.00 91.19 86 PHE A C 1
ATOM 695 O O . PHE A 1 86 ? -5.482 5.510 9.070 1.00 91.19 86 PHE A O 1
ATOM 702 N N . PRO A 1 87 ? -4.600 7.497 8.467 1.00 91.19 87 PRO A N 1
ATOM 703 C CA . PRO A 1 87 ? -5.894 8.032 8.051 1.00 91.19 87 PRO A CA 1
ATOM 704 C C . PRO A 1 87 ? -6.534 7.197 6.947 1.00 91.19 87 PRO A C 1
ATOM 706 O O . PRO A 1 87 ? -7.711 6.849 7.001 1.00 91.19 87 PRO A O 1
ATOM 709 N N . ILE A 1 88 ? -5.727 6.768 5.977 1.00 91.38 88 ILE A N 1
ATOM 710 C CA . ILE A 1 88 ? -6.174 5.911 4.877 1.00 91.38 88 ILE A CA 1
ATOM 711 C C . ILE A 1 88 ? -6.687 4.571 5.425 1.00 91.38 88 ILE A C 1
ATOM 713 O O . ILE A 1 88 ? -7.753 4.116 5.022 1.00 91.38 88 ILE A O 1
ATOM 717 N N . ALA A 1 89 ? -5.956 3.944 6.352 1.00 92.31 89 ALA A N 1
ATOM 718 C CA . ALA A 1 89 ? -6.331 2.667 6.955 1.00 92.31 89 ALA A CA 1
ATOM 719 C C . ALA A 1 89 ? -7.651 2.755 7.733 1.00 92.31 89 ALA A C 1
ATOM 721 O O . ALA A 1 89 ? -8.514 1.894 7.575 1.00 92.31 89 ALA A O 1
ATOM 722 N N . VAL A 1 90 ? -7.825 3.818 8.522 1.00 92.81 90 VAL A N 1
ATOM 723 C CA . VAL A 1 90 ? -9.035 4.076 9.312 1.00 92.81 90 VAL A CA 1
ATOM 724 C C . VAL A 1 90 ? -10.249 4.304 8.405 1.00 92.81 90 VAL A C 1
ATOM 726 O O . VAL A 1 90 ? -11.310 3.721 8.626 1.00 92.81 90 VAL A O 1
ATOM 729 N N . HIS A 1 91 ? -10.095 5.082 7.333 1.00 91.19 91 HIS A N 1
ATOM 730 C CA . HIS A 1 91 ? -11.168 5.300 6.357 1.00 91.19 91 HIS A CA 1
ATOM 731 C C . HIS A 1 91 ? -11.508 4.036 5.558 1.00 91.19 91 HIS A C 1
ATOM 733 O O . HIS A 1 91 ? -12.685 3.737 5.357 1.00 91.19 91 HIS A O 1
ATOM 739 N N . LEU A 1 92 ? -10.507 3.248 5.154 1.00 91.56 92 LEU A N 1
ATOM 740 C CA . LEU A 1 92 ? -10.736 1.962 4.487 1.00 91.56 92 LEU A CA 1
ATOM 741 C C . LEU A 1 92 ? -11.467 0.965 5.396 1.00 91.56 92 LEU A C 1
ATOM 743 O O . LEU A 1 92 ? -12.382 0.294 4.924 1.00 91.56 92 LEU A O 1
ATOM 747 N N . ALA A 1 93 ? -11.121 0.906 6.686 1.00 91.94 93 ALA A N 1
ATOM 748 C CA . ALA A 1 93 ? -11.792 0.048 7.668 1.00 91.94 93 ALA A CA 1
ATOM 749 C C . ALA A 1 93 ? -13.277 0.392 7.840 1.00 91.94 93 ALA A C 1
ATOM 751 O O . ALA A 1 93 ? -14.104 -0.489 8.063 1.00 91.94 93 ALA A O 1
ATOM 752 N N . ARG A 1 94 ? -13.630 1.673 7.691 1.00 90.00 94 ARG A N 1
ATOM 753 C CA . ARG A 1 94 ? -15.020 2.157 7.712 1.00 90.00 94 ARG A CA 1
ATOM 754 C C . ARG A 1 94 ? -15.760 1.929 6.385 1.00 90.00 94 ARG A C 1
ATOM 756 O O . ARG A 1 94 ? -16.939 2.252 6.288 1.00 90.00 94 ARG A O 1
ATOM 763 N N . GLY A 1 95 ? -15.095 1.384 5.365 1.00 88.50 95 GLY A N 1
ATOM 764 C CA . GLY A 1 95 ? -15.679 1.134 4.045 1.00 88.50 95 GLY A CA 1
ATOM 765 C C . GLY A 1 95 ? -15.664 2.343 3.104 1.00 88.50 95 GLY A C 1
ATOM 766 O O . GLY A 1 95 ? -16.287 2.298 2.039 1.00 88.50 95 GLY A O 1
ATOM 767 N N . THR A 1 96 ? -14.946 3.417 3.448 1.00 89.62 96 THR A N 1
ATOM 768 C CA . THR A 1 96 ? -14.790 4.579 2.568 1.00 89.62 96 THR A CA 1
ATOM 769 C C . THR A 1 96 ? -14.010 4.174 1.318 1.00 89.62 96 THR A C 1
ATOM 771 O O . THR A 1 96 ? -12.897 3.651 1.388 1.00 89.62 96 THR A O 1
ATOM 774 N N . LYS A 1 97 ? -14.574 4.436 0.135 1.00 88.06 97 LYS A N 1
ATOM 775 C CA . LYS A 1 97 ? -13.874 4.205 -1.135 1.00 88.06 97 LYS A CA 1
ATOM 776 C C . LYS A 1 97 ? -12.800 5.272 -1.318 1.00 88.06 97 LYS A C 1
ATOM 778 O O . LYS A 1 97 ? -13.129 6.449 -1.426 1.00 88.06 97 LYS A O 1
ATOM 783 N N . ILE A 1 98 ? -11.539 4.859 -1.415 1.00 89.19 98 ILE A N 1
ATOM 784 C CA . ILE A 1 98 ? -10.393 5.756 -1.626 1.00 89.19 98 ILE A CA 1
ATOM 785 C C . ILE A 1 98 ? -9.797 5.524 -3.015 1.00 89.19 98 ILE A C 1
ATOM 787 O O . ILE A 1 98 ? -9.591 4.382 -3.443 1.00 89.19 98 ILE A O 1
ATOM 791 N N . ALA A 1 99 ? -9.483 6.611 -3.718 1.00 90.56 99 ALA A N 1
ATOM 792 C CA . ALA A 1 99 ? -8.811 6.578 -5.010 1.00 90.56 99 ALA A CA 1
ATOM 793 C C . ALA A 1 99 ? -7.304 6.296 -4.840 1.00 90.56 99 ALA A C 1
ATOM 795 O O . ALA A 1 99 ? -6.467 7.188 -4.942 1.00 90.56 99 ALA A O 1
ATOM 796 N N . LEU A 1 100 ? -6.942 5.037 -4.573 1.00 88.19 100 LEU A N 1
ATOM 797 C CA . LEU A 1 100 ? -5.541 4.619 -4.413 1.00 88.19 100 LEU A CA 1
ATOM 798 C C . LEU A 1 100 ? -4.764 4.603 -5.740 1.00 88.19 100 LEU A C 1
ATOM 800 O O . LEU A 1 100 ? -3.554 4.822 -5.750 1.00 88.19 100 LEU A O 1
ATOM 804 N N . ALA A 1 101 ? -5.440 4.356 -6.867 1.00 87.88 101 ALA A N 1
ATOM 805 C CA . ALA A 1 101 ? -4.782 4.186 -8.162 1.00 87.88 101 ALA A CA 1
ATOM 806 C C . ALA A 1 101 ? -3.961 5.413 -8.616 1.00 87.88 101 ALA A C 1
ATOM 808 O O . ALA A 1 101 ? -2.812 5.211 -9.014 1.00 87.88 101 ALA A O 1
ATOM 809 N N . PRO A 1 102 ? -4.471 6.661 -8.545 1.00 88.69 102 PRO A N 1
ATOM 810 C CA . PRO A 1 102 ? -3.684 7.846 -8.888 1.00 88.69 102 PRO A CA 1
ATOM 811 C C . PRO A 1 102 ? -2.424 8.004 -8.031 1.00 88.69 102 PRO A C 1
ATOM 813 O O . PRO A 1 102 ? -1.368 8.344 -8.557 1.00 88.69 102 PRO A O 1
ATOM 816 N N . ALA A 1 103 ? -2.505 7.711 -6.731 1.00 88.12 103 ALA A N 1
ATOM 817 C CA . ALA A 1 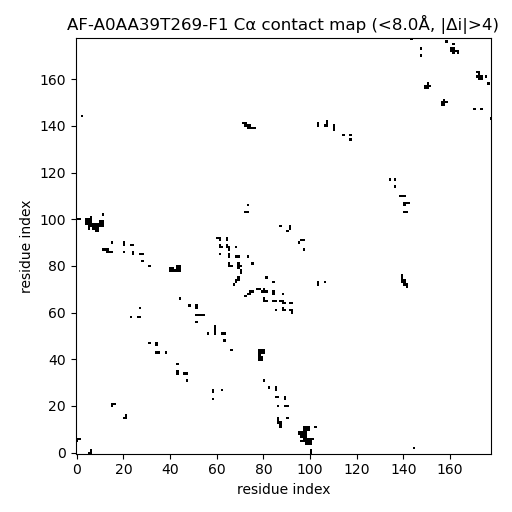103 ? -1.361 7.843 -5.833 1.00 88.12 103 ALA A CA 1
ATOM 818 C C . ALA A 1 103 ? -0.279 6.791 -6.117 1.00 88.12 103 ALA A C 1
ATOM 820 O O . ALA A 1 103 ? 0.900 7.126 -6.173 1.00 88.12 103 ALA A O 1
ATOM 821 N N . ILE A 1 104 ? -0.670 5.539 -6.372 1.00 88.19 104 ILE A N 1
ATOM 822 C CA . ILE A 1 104 ? 0.267 4.478 -6.782 1.00 88.19 104 ILE A CA 1
ATOM 823 C C . ILE A 1 104 ? 0.913 4.820 -8.126 1.00 88.19 104 ILE A C 1
ATOM 825 O O . ILE A 1 104 ? 2.104 4.612 -8.334 1.00 88.19 104 ILE A O 1
ATOM 829 N N . LEU A 1 105 ? 0.136 5.367 -9.059 1.00 89.00 105 LEU A N 1
ATOM 830 C CA . LEU A 1 105 ? 0.671 5.775 -10.348 1.00 89.00 105 LEU A CA 1
ATOM 831 C C . LEU A 1 105 ? 1.706 6.899 -10.184 1.00 89.00 105 LEU A C 1
ATOM 833 O O . LEU A 1 105 ? 2.774 6.838 -10.791 1.00 89.00 105 LEU A O 1
ATOM 837 N N . ALA A 1 106 ? 1.434 7.880 -9.321 1.00 89.19 106 ALA A N 1
ATOM 838 C CA . ALA A 1 106 ? 2.373 8.953 -9.015 1.00 89.19 106 ALA A CA 1
ATOM 839 C C . ALA A 1 106 ? 3.690 8.430 -8.411 1.00 89.19 106 ALA A C 1
ATOM 841 O O . ALA A 1 106 ? 4.761 8.886 -8.815 1.00 89.19 106 ALA A O 1
ATOM 842 N N . THR A 1 107 ? 3.644 7.446 -7.500 1.00 86.81 107 THR A N 1
ATOM 843 C CA . THR A 1 107 ? 4.872 6.853 -6.935 1.00 86.81 107 THR A CA 1
ATOM 844 C C . THR A 1 107 ? 5.686 6.106 -7.989 1.00 86.81 107 THR A C 1
ATOM 846 O O . THR A 1 107 ? 6.907 6.240 -8.012 1.00 86.81 107 THR A O 1
ATOM 849 N N . ILE A 1 108 ? 5.029 5.394 -8.910 1.00 89.06 108 ILE A N 1
ATOM 850 C CA . ILE A 1 108 ? 5.693 4.737 -10.046 1.00 89.06 108 ILE A CA 1
ATOM 851 C C . ILE A 1 108 ? 6.383 5.761 -10.952 1.00 89.06 108 ILE A C 1
ATOM 853 O O . ILE A 1 108 ? 7.550 5.583 -11.296 1.00 89.06 108 ILE A O 1
ATOM 857 N N . TYR A 1 109 ? 5.696 6.842 -11.337 1.00 90.62 109 TYR A N 1
ATOM 858 C CA . TYR A 1 109 ? 6.288 7.873 -12.198 1.00 90.62 109 TYR A CA 1
ATOM 859 C C . TYR A 1 109 ? 7.472 8.580 -11.540 1.00 90.62 109 TYR A C 1
ATOM 861 O O . TYR A 1 109 ? 8.475 8.840 -12.208 1.00 90.62 109 TYR A O 1
ATOM 869 N N . ARG A 1 110 ? 7.383 8.860 -10.236 1.00 89.44 110 ARG A N 1
ATOM 870 C CA . ARG A 1 110 ? 8.493 9.423 -9.460 1.00 89.44 110 ARG A CA 1
ATOM 871 C C . ARG A 1 110 ? 9.718 8.511 -9.515 1.00 89.44 110 ARG A C 1
ATOM 873 O O . ARG A 1 110 ? 10.806 8.970 -9.852 1.00 89.44 110 ARG A O 1
ATOM 880 N N . ASP A 1 111 ? 9.541 7.224 -9.234 1.00 88.69 111 ASP A N 1
ATOM 881 C CA . ASP A 1 111 ? 10.655 6.275 -9.191 1.00 88.69 111 ASP A CA 1
ATOM 882 C C . ASP A 1 111 ? 11.226 5.985 -10.593 1.00 88.69 111 ASP A C 1
ATOM 884 O O . ASP A 1 111 ? 12.438 5.853 -10.752 1.00 88.69 111 ASP A O 1
ATOM 888 N N . LEU A 1 112 ? 10.385 5.967 -11.635 1.00 89.56 112 LEU A N 1
ATOM 889 C CA . LEU A 1 112 ? 10.832 5.909 -13.034 1.00 89.56 112 LEU A CA 1
ATOM 890 C C . LEU A 1 112 ? 11.661 7.135 -13.426 1.00 89.56 112 LEU A C 1
ATOM 892 O O . LEU A 1 112 ? 12.644 7.003 -14.157 1.00 89.56 112 LEU A O 1
ATOM 896 N N . SER A 1 113 ? 11.278 8.320 -12.947 1.00 89.44 113 SER A N 1
ATOM 897 C CA . SER A 1 113 ? 12.022 9.559 -13.196 1.00 89.44 113 SER A CA 1
ATOM 898 C C . SER A 1 113 ? 13.393 9.505 -12.523 1.00 89.44 113 SER A C 1
ATOM 900 O O . SER A 1 113 ? 14.400 9.759 -13.181 1.00 89.44 113 SER A O 1
ATOM 902 N N . LEU A 1 114 ? 13.448 9.043 -11.268 1.00 87.75 114 LEU A N 1
ATOM 903 C CA . LEU A 1 114 ? 14.701 8.822 -10.543 1.00 87.75 114 LEU A CA 1
ATOM 904 C C . LEU A 1 114 ? 15.610 7.815 -11.266 1.00 87.75 114 LEU A C 1
ATOM 906 O O . LEU A 1 114 ? 16.809 8.051 -11.419 1.00 87.75 114 LEU A O 1
ATOM 910 N N . LEU A 1 115 ? 15.043 6.706 -11.748 1.00 87.19 115 LEU A N 1
ATOM 911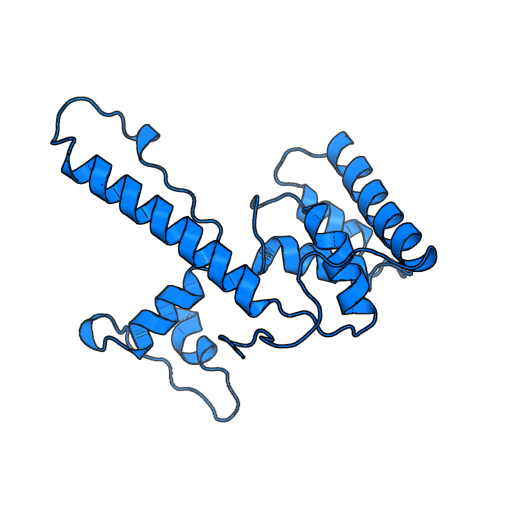 C CA . LEU A 1 115 ? 15.781 5.705 -12.516 1.00 87.19 115 LEU A CA 1
ATOM 912 C C . LEU A 1 115 ? 16.344 6.301 -13.814 1.00 87.19 115 LEU A C 1
ATOM 914 O O . LEU A 1 115 ? 17.516 6.098 -14.128 1.00 87.19 115 LEU A O 1
ATOM 918 N N . LYS A 1 116 ? 15.537 7.075 -14.548 1.00 88.94 116 LYS A N 1
ATOM 919 C CA . LYS A 1 116 ? 15.960 7.750 -15.782 1.00 88.94 116 LYS A CA 1
ATOM 920 C C . LYS A 1 116 ? 17.119 8.714 -15.531 1.00 88.94 116 LYS A C 1
ATOM 922 O O . LYS A 1 116 ? 18.093 8.691 -16.279 1.00 88.94 116 LYS A O 1
ATOM 927 N N . GLU A 1 117 ? 17.027 9.549 -14.499 1.00 87.38 117 GLU A N 1
ATOM 928 C CA . GLU A 1 117 ? 18.082 10.502 -14.135 1.00 87.38 117 GLU A CA 1
ATOM 929 C C . GLU A 1 117 ? 19.392 9.793 -13.790 1.00 87.38 117 GLU A C 1
ATOM 931 O O . GLU A 1 117 ? 20.462 10.201 -14.242 1.00 87.38 117 GLU A O 1
ATOM 936 N N . LYS A 1 118 ? 19.308 8.687 -13.046 1.00 84.81 118 LYS A N 1
ATOM 937 C CA . LYS A 1 118 ? 20.468 7.873 -12.674 1.00 84.81 118 LYS A CA 1
ATOM 938 C C . LYS A 1 118 ? 21.120 7.203 -13.879 1.00 84.81 118 LYS A C 1
ATOM 940 O O . LYS A 1 118 ? 22.342 7.251 -13.996 1.00 84.81 118 LYS A O 1
ATOM 945 N N . ILE A 1 119 ? 20.328 6.649 -14.798 1.00 85.44 119 ILE A N 1
ATOM 946 C CA . ILE A 1 119 ? 20.838 6.089 -16.058 1.00 85.44 119 ILE A CA 1
ATOM 947 C C . ILE A 1 119 ? 21.520 7.184 -16.888 1.00 85.44 119 ILE A C 1
ATOM 949 O O . ILE A 1 119 ? 22.639 6.991 -17.350 1.00 85.44 119 ILE A O 1
ATOM 953 N N . ALA A 1 120 ? 20.891 8.354 -17.031 1.00 86.25 120 ALA A N 1
ATOM 954 C CA . ALA A 1 120 ? 21.465 9.469 -17.783 1.00 86.25 120 ALA A CA 1
ATOM 955 C C . ALA A 1 120 ? 22.771 9.991 -17.161 1.00 86.25 120 ALA A C 1
ATOM 957 O O . ALA A 1 120 ? 23.686 10.371 -17.890 1.00 86.25 120 ALA A O 1
ATOM 958 N N . ALA A 1 121 ? 22.874 10.005 -15.829 1.00 82.06 121 ALA A N 1
ATOM 959 C CA . ALA A 1 121 ? 24.119 10.315 -15.139 1.00 82.06 121 ALA A CA 1
ATOM 960 C C . ALA A 1 121 ? 25.194 9.259 -15.443 1.00 82.06 121 ALA A C 1
ATOM 962 O O . ALA A 1 121 ? 26.309 9.627 -15.800 1.00 82.06 121 ALA A O 1
ATOM 963 N N . LEU A 1 122 ? 24.854 7.967 -15.390 1.00 76.94 122 LEU A N 1
ATOM 964 C CA . LEU A 1 122 ? 25.784 6.876 -15.696 1.00 76.94 122 LEU A CA 1
ATOM 965 C C . LEU A 1 122 ? 26.347 6.978 -17.122 1.00 76.94 122 LEU A C 1
ATOM 967 O O . LEU A 1 122 ? 27.550 6.855 -17.307 1.00 76.94 122 LEU A O 1
AT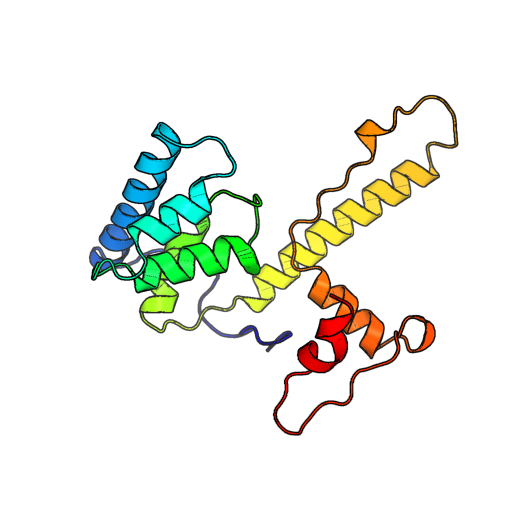OM 971 N N . THR A 1 123 ? 25.510 7.272 -18.121 1.00 76.56 123 THR A N 1
ATOM 972 C CA . THR A 1 123 ? 25.961 7.435 -19.517 1.00 76.56 123 THR A CA 1
ATOM 973 C C . THR A 1 123 ? 26.906 8.630 -19.705 1.00 76.56 123 THR A C 1
ATOM 975 O O . THR A 1 123 ? 27.690 8.647 -20.650 1.00 76.56 123 THR A O 1
ATOM 978 N N . LYS A 1 124 ? 26.846 9.640 -18.825 1.00 76.38 124 LYS A N 1
ATOM 979 C CA . LYS A 1 124 ? 27.742 10.809 -18.862 1.00 76.38 124 LYS A CA 1
ATOM 980 C C . LYS A 1 124 ? 29.079 10.557 -18.158 1.00 76.38 124 LYS A C 1
ATOM 982 O O . LYS A 1 124 ? 30.081 11.139 -18.558 1.00 76.38 124 LYS A O 1
ATOM 987 N N . PHE A 1 125 ? 29.104 9.702 -17.135 1.00 64.50 125 PHE A N 1
ATOM 988 C CA . PHE A 1 125 ? 30.315 9.325 -16.404 1.00 64.50 125 PHE A CA 1
ATOM 989 C C . PHE A 1 125 ? 30.902 8.031 -16.984 1.00 64.50 125 PHE A C 1
ATOM 991 O O . PHE A 1 125 ? 30.741 6.947 -16.427 1.00 64.50 125 PHE A O 1
ATOM 998 N N . ASN A 1 126 ? 31.591 8.131 -18.120 1.00 54.47 126 ASN A N 1
ATOM 999 C CA . ASN A 1 126 ? 32.337 6.999 -18.663 1.00 54.47 126 ASN A CA 1
ATOM 1000 C C . ASN A 1 126 ? 33.581 6.692 -17.796 1.00 54.47 126 ASN A C 1
ATOM 1002 O O . ASN A 1 126 ? 34.537 7.458 -17.760 1.00 54.47 126 ASN A O 1
ATOM 1006 N N . GLN A 1 127 ? 33.543 5.532 -17.136 1.00 54.97 127 GLN A N 1
ATOM 1007 C CA . GLN A 1 127 ? 34.651 4.597 -16.853 1.00 54.97 127 GLN A CA 1
ATOM 1008 C C . GLN A 1 127 ? 35.847 4.977 -15.954 1.00 54.97 127 GLN A C 1
ATOM 1010 O O . GLN A 1 127 ? 36.725 4.134 -15.796 1.00 54.97 127 GLN A O 1
ATOM 1015 N N . SER A 1 128 ? 35.894 6.121 -15.273 1.00 51.41 128 SER A N 1
ATOM 1016 C CA . SER A 1 128 ? 37.018 6.414 -14.364 1.00 51.41 128 SER A CA 1
ATOM 1017 C C . SER A 1 128 ? 36.528 6.895 -12.997 1.00 51.41 128 SER A C 1
ATOM 1019 O O . SER A 1 128 ? 35.901 7.943 -12.900 1.00 51.41 128 SER A O 1
ATOM 1021 N N . GLU A 1 129 ? 36.823 6.127 -11.945 1.00 52.72 129 GLU A N 1
ATOM 1022 C CA . GLU A 1 129 ? 36.792 6.546 -10.526 1.00 52.72 129 GLU A CA 1
ATOM 1023 C C . GLU A 1 129 ? 35.444 6.686 -9.794 1.00 52.72 129 GLU A C 1
ATOM 1025 O O . GLU A 1 129 ? 35.295 7.536 -8.914 1.00 52.72 129 GLU A O 1
ATOM 1030 N N . VAL A 1 130 ? 34.456 5.821 -10.039 1.00 54.47 130 VAL A N 1
ATOM 1031 C CA . VAL A 1 130 ? 33.261 5.800 -9.173 1.00 54.47 130 VAL A CA 1
ATOM 1032 C C . VAL A 1 130 ? 33.140 4.456 -8.474 1.00 54.47 130 VAL A C 1
ATOM 1034 O O . VAL A 1 130 ? 32.746 3.462 -9.073 1.00 54.47 130 VAL A O 1
ATOM 1037 N N . GLY A 1 131 ? 33.492 4.442 -7.185 1.00 51.94 131 GLY A N 1
ATOM 1038 C CA . GLY A 1 131 ? 33.277 3.301 -6.302 1.00 51.94 131 GLY A CA 1
ATOM 1039 C C . GLY A 1 131 ? 31.822 2.821 -6.342 1.00 51.94 131 GLY A C 1
ATOM 1040 O O . GLY A 1 131 ? 30.883 3.623 -6.288 1.00 51.94 131 GLY A O 1
ATOM 1041 N N . ASP A 1 132 ? 31.678 1.500 -6.417 1.00 54.00 132 ASP A N 1
ATOM 1042 C CA . ASP A 1 132 ? 30.458 0.699 -6.613 1.00 54.00 132 ASP A CA 1
ATOM 1043 C C . ASP A 1 132 ? 29.251 1.154 -5.752 1.00 54.00 132 ASP A C 1
ATOM 1045 O O . ASP A 1 132 ? 28.090 1.120 -6.160 1.00 54.00 132 ASP A O 1
ATOM 1049 N N . SER A 1 133 ? 29.521 1.728 -4.577 1.00 53.22 133 SER A N 1
ATOM 105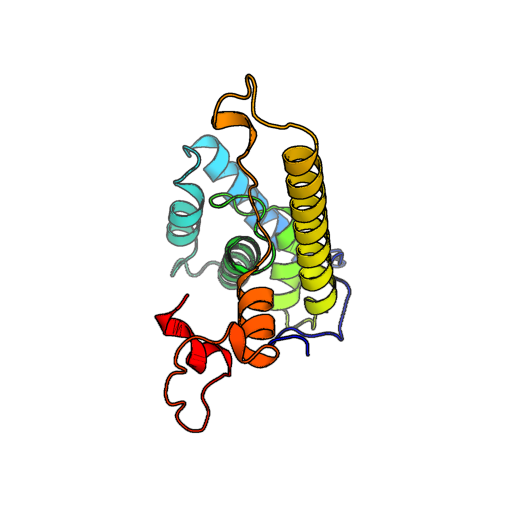0 C CA . SER A 1 133 ? 28.521 2.167 -3.598 1.00 53.22 133 SER A CA 1
ATOM 1051 C C . SER A 1 133 ? 27.658 3.380 -4.002 1.00 53.22 133 SER A C 1
ATOM 1053 O O . SER A 1 133 ? 26.655 3.642 -3.337 1.00 53.22 133 SER A O 1
ATOM 1055 N N . ARG A 1 134 ? 27.991 4.150 -5.057 1.00 53.72 134 ARG A N 1
ATOM 1056 C CA . ARG A 1 134 ? 27.211 5.355 -5.464 1.00 53.72 134 ARG A CA 1
ATOM 1057 C C . ARG A 1 134 ? 26.060 5.088 -6.445 1.00 53.72 134 ARG A C 1
ATOM 1059 O O . ARG A 1 134 ? 25.301 6.016 -6.748 1.00 53.72 134 ARG A O 1
ATOM 1066 N N . LEU A 1 135 ? 25.901 3.852 -6.923 1.00 60.31 135 LEU A N 1
ATOM 1067 C CA . LEU A 1 135 ? 24.936 3.495 -7.975 1.00 60.31 135 LEU A CA 1
ATOM 1068 C C . LEU A 1 135 ? 23.665 2.797 -7.471 1.00 60.31 135 LEU A C 1
ATOM 1070 O O . LEU A 1 135 ? 22.793 2.463 -8.271 1.00 60.31 135 LEU A O 1
ATOM 1074 N N . VAL A 1 136 ? 23.511 2.621 -6.158 1.00 66.56 136 VAL A N 1
ATOM 1075 C CA . VAL A 1 136 ? 22.316 1.982 -5.595 1.00 66.56 136 VAL A CA 1
ATOM 1076 C C . VAL A 1 136 ? 21.100 2.897 -5.778 1.00 66.56 136 VAL A C 1
ATOM 1078 O O . VAL A 1 136 ? 21.014 3.977 -5.190 1.00 66.56 136 VAL A O 1
ATOM 1081 N N . VAL A 1 137 ? 20.148 2.461 -6.606 1.00 70.75 137 VAL A N 1
ATOM 1082 C CA . VAL A 1 137 ? 18.824 3.078 -6.736 1.00 70.75 137 VAL A CA 1
ATOM 1083 C C . VAL A 1 137 ? 17.828 2.212 -5.987 1.00 70.75 137 VAL A C 1
ATOM 1085 O O . VAL A 1 137 ? 17.525 1.097 -6.406 1.00 70.75 137 VAL A O 1
ATOM 1088 N N . THR A 1 138 ? 17.298 2.732 -4.884 1.00 73.50 138 THR A N 1
ATOM 1089 C CA . THR A 1 138 ? 16.215 2.064 -4.166 1.00 73.50 138 THR A CA 1
ATOM 1090 C C . THR A 1 138 ? 14.884 2.494 -4.764 1.00 73.50 138 THR A C 1
ATOM 1092 O O . THR A 1 138 ? 14.454 3.634 -4.593 1.00 73.50 138 THR A O 1
ATOM 1095 N N . ILE A 1 139 ? 14.251 1.577 -5.490 1.00 76.81 139 ILE A N 1
ATOM 1096 C CA . ILE A 1 139 ? 12.889 1.738 -5.998 1.00 76.81 139 ILE A CA 1
ATOM 1097 C C . ILE A 1 139 ? 11.944 1.241 -4.914 1.00 76.81 139 ILE A C 1
ATOM 1099 O O . ILE A 1 139 ? 12.077 0.110 -4.448 1.00 76.81 139 ILE A O 1
ATOM 1103 N N . TRP A 1 140 ? 11.003 2.089 -4.517 1.00 76.56 140 TRP A N 1
ATOM 1104 C CA . TRP A 1 140 ? 10.039 1.745 -3.481 1.00 76.56 140 TRP A CA 1
ATOM 1105 C C . TRP A 1 140 ? 8.695 1.367 -4.091 1.00 76.56 140 TRP A C 1
ATOM 1107 O O . TRP A 1 140 ? 8.065 0.424 -3.638 1.00 76.56 140 TRP A O 1
ATOM 1117 N N . SER A 1 141 ? 8.267 2.048 -5.151 1.00 81.50 141 SER A N 1
ATOM 1118 C CA . SER A 1 141 ? 7.004 1.792 -5.847 1.00 81.50 141 SER A CA 1
ATOM 1119 C C . SER A 1 141 ? 6.828 0.320 -6.260 1.00 81.50 141 SER A C 1
ATOM 1121 O O . SER A 1 141 ? 7.817 -0.375 -6.512 1.00 81.50 141 SER A O 1
ATOM 1123 N N . PRO A 1 142 ? 5.573 -0.170 -6.368 1.00 79.69 142 PRO A N 1
ATOM 1124 C CA . PRO A 1 142 ? 5.271 -1.545 -6.770 1.00 79.69 142 PRO A CA 1
ATOM 1125 C C . PRO A 1 142 ? 5.588 -1.763 -8.259 1.00 79.69 142 PRO A C 1
ATOM 1127 O O . PRO A 1 142 ? 4.709 -1.857 -9.119 1.00 79.69 142 PRO A O 1
ATOM 1130 N N . PHE A 1 143 ? 6.876 -1.823 -8.585 1.00 83.06 143 PHE A N 1
ATOM 1131 C CA . PHE A 1 143 ? 7.399 -1.864 -9.947 1.00 83.06 143 PHE A CA 1
ATOM 1132 C C . PHE A 1 143 ? 7.003 -3.141 -10.697 1.00 83.06 143 PHE A C 1
ATOM 1134 O O . PHE A 1 143 ? 7.010 -3.169 -11.929 1.00 83.06 143 PHE A O 1
ATOM 1141 N N . GLN A 1 144 ? 6.552 -4.165 -9.966 1.00 82.06 144 GLN A N 1
ATOM 1142 C CA . GLN A 1 144 ? 5.908 -5.355 -10.517 1.00 82.06 144 GLN A CA 1
ATOM 1143 C C . GLN A 1 144 ? 4.737 -4.995 -11.449 1.00 82.06 144 GLN A C 1
ATOM 1145 O O . GLN A 1 144 ? 4.498 -5.690 -12.438 1.00 82.06 144 GLN A O 1
ATOM 1150 N N . LEU A 1 145 ? 4.036 -3.882 -11.182 1.00 84.25 145 LEU A N 1
ATOM 1151 C CA . LEU A 1 145 ? 2.980 -3.357 -12.055 1.00 84.25 145 LEU A CA 1
ATOM 1152 C C . LEU A 1 145 ? 3.523 -2.979 -13.439 1.00 84.25 145 LEU A C 1
ATOM 1154 O O . LEU A 1 145 ? 2.935 -3.339 -14.459 1.00 84.25 145 LEU A O 1
ATOM 1158 N N . VAL A 1 146 ? 4.667 -2.294 -13.476 1.00 87.00 146 VAL A N 1
ATOM 1159 C CA . VAL A 1 146 ? 5.338 -1.887 -14.719 1.00 87.00 146 VAL A CA 1
ATOM 1160 C C . VAL A 1 146 ? 5.896 -3.108 -15.447 1.00 87.00 146 VAL A C 1
ATOM 1162 O O . VAL A 1 146 ? 5.754 -3.209 -16.665 1.00 87.00 146 VAL A O 1
ATOM 1165 N N . GLN A 1 147 ? 6.465 -4.068 -14.712 1.00 85.69 147 GLN A N 1
ATOM 1166 C CA . GLN A 1 147 ? 6.984 -5.317 -15.277 1.00 85.69 147 GLN A CA 1
ATOM 1167 C C . GLN A 1 147 ? 5.886 -6.138 -15.965 1.00 85.69 147 GLN A C 1
ATOM 1169 O O . GLN A 1 147 ? 6.044 -6.512 -17.128 1.00 85.69 147 GLN A O 1
ATOM 1174 N N . ILE A 1 148 ? 4.741 -6.365 -15.304 1.00 85.69 148 ILE A N 1
ATOM 1175 C CA . I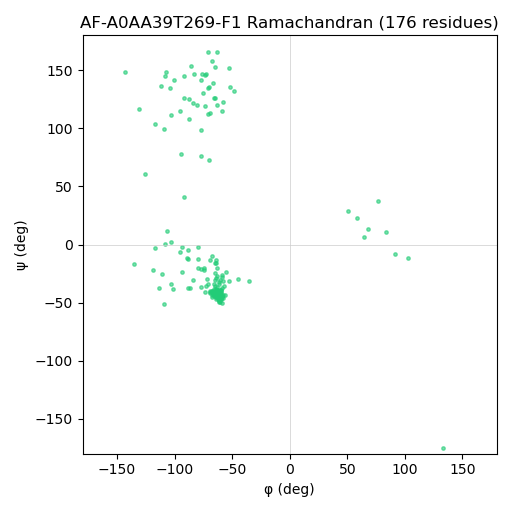LE A 1 148 ? 3.605 -7.068 -15.927 1.00 85.69 148 ILE A CA 1
ATOM 1176 C C . ILE A 1 148 ? 3.115 -6.310 -17.148 1.00 85.69 148 ILE A C 1
ATOM 1178 O O . ILE A 1 148 ? 2.897 -6.919 -18.195 1.00 85.69 148 ILE A O 1
ATOM 1182 N N . TRP A 1 149 ? 2.936 -4.994 -17.025 1.00 86.50 149 TRP A N 1
ATOM 1183 C CA . TRP A 1 149 ? 2.493 -4.173 -18.142 1.00 86.50 149 TRP A CA 1
ATOM 1184 C C . TRP A 1 149 ? 3.433 -4.326 -19.348 1.00 86.50 149 TRP A C 1
ATOM 1186 O O . TRP A 1 149 ? 2.962 -4.538 -20.470 1.00 86.50 149 TRP A O 1
ATOM 1196 N N . ALA A 1 150 ? 4.749 -4.321 -19.117 1.00 88.00 150 ALA A N 1
ATOM 1197 C CA . ALA A 1 150 ? 5.747 -4.518 -20.159 1.00 88.00 150 ALA A CA 1
ATOM 1198 C C . ALA A 1 150 ? 5.663 -5.923 -20.781 1.00 88.00 150 ALA A C 1
ATOM 1200 O O . ALA A 1 150 ? 5.635 -6.042 -22.003 1.00 88.00 150 ALA A O 1
ATOM 1201 N N . TRP A 1 151 ? 5.543 -6.987 -19.982 1.00 87.19 151 TRP A N 1
ATOM 1202 C CA . TRP A 1 151 ? 5.382 -8.361 -20.486 1.00 87.19 151 TRP A CA 1
ATOM 1203 C C . TRP A 1 151 ? 4.069 -8.584 -21.243 1.00 87.19 151 TRP A C 1
ATOM 1205 O O . TRP A 1 151 ? 3.989 -9.416 -22.157 1.00 87.19 151 TRP A O 1
ATOM 1215 N N . GLU A 1 152 ? 3.009 -7.861 -20.884 1.00 84.69 152 GLU A N 1
ATOM 1216 C CA . GLU A 1 152 ? 1.742 -7.918 -21.604 1.00 84.69 152 GLU A CA 1
ATOM 1217 C C . GLU A 1 152 ? 1.819 -7.200 -22.952 1.00 84.69 152 GLU A C 1
ATOM 1219 O O . GLU A 1 152 ? 1.314 -7.749 -23.934 1.00 84.69 152 GLU A O 1
ATOM 1224 N N . ARG A 1 153 ? 2.484 -6.040 -23.025 1.00 87.31 153 ARG A N 1
ATOM 1225 C CA . ARG A 1 153 ? 2.550 -5.200 -24.233 1.00 87.31 153 ARG A CA 1
ATOM 1226 C C . ARG A 1 153 ? 3.678 -5.570 -25.195 1.00 87.31 153 ARG A C 1
ATOM 1228 O O . ARG A 1 153 ? 3.468 -5.538 -26.404 1.00 87.31 153 ARG A O 1
ATOM 1235 N N . PHE A 1 154 ? 4.844 -5.954 -24.686 1.00 88.25 154 PHE A N 1
ATOM 1236 C CA . PHE A 1 154 ? 6.034 -6.224 -25.488 1.00 88.25 154 PHE A CA 1
ATOM 1237 C C . PHE A 1 154 ? 6.334 -7.720 -25.518 1.00 88.25 154 PHE A C 1
ATOM 1239 O O . PHE A 1 154 ? 6.950 -8.274 -24.611 1.00 88.25 154 PHE A O 1
ATOM 1246 N N . ILE A 1 155 ? 5.936 -8.380 -26.609 1.00 82.94 155 ILE A N 1
ATOM 1247 C CA . ILE A 1 155 ? 6.128 -9.829 -26.800 1.00 82.94 155 ILE A CA 1
ATOM 1248 C C . ILE A 1 155 ? 7.611 -10.216 -26.704 1.00 82.94 155 ILE A C 1
ATOM 1250 O O . ILE A 1 155 ? 7.930 -11.254 -26.137 1.00 82.94 155 ILE A O 1
ATOM 1254 N N . LYS A 1 156 ? 8.522 -9.359 -27.183 1.00 87.50 156 LYS A N 1
ATOM 1255 C CA . LYS A 1 156 ? 9.974 -9.598 -27.123 1.00 87.50 156 LYS A CA 1
ATOM 1256 C C . LYS A 1 156 ? 10.529 -9.670 -25.696 1.00 87.50 156 LYS A C 1
ATOM 1258 O O . LYS A 1 156 ? 11.535 -10.327 -25.480 1.00 87.50 156 LYS A O 1
ATOM 1263 N N . LEU A 1 157 ? 9.884 -9.001 -24.737 1.00 83.19 157 LEU A N 1
ATOM 1264 C CA . LEU A 1 157 ? 10.288 -8.995 -23.326 1.00 83.19 157 LEU A CA 1
ATOM 1265 C C . LEU A 1 157 ? 9.561 -10.072 -22.511 1.00 83.19 157 LEU A C 1
ATOM 1267 O O . LEU A 1 157 ? 9.767 -10.177 -21.305 1.00 83.19 157 LEU A O 1
ATOM 1271 N N . ARG A 1 158 ? 8.654 -10.825 -23.140 1.00 82.69 158 ARG A N 1
ATOM 1272 C CA . ARG A 1 158 ? 7.703 -11.689 -22.454 1.00 82.69 158 ARG A CA 1
ATOM 1273 C C . ARG A 1 158 ? 8.360 -13.021 -22.053 1.00 82.69 158 ARG A C 1
ATOM 1275 O O . ARG A 1 158 ? 8.728 -13.789 -22.942 1.00 82.69 158 ARG A O 1
ATOM 1282 N N . PRO A 1 159 ? 8.416 -13.367 -20.754 1.00 82.00 159 PRO A N 1
ATOM 1283 C CA . PRO A 1 159 ? 8.809 -14.706 -20.326 1.00 82.00 159 PRO A CA 1
ATOM 1284 C C . PRO A 1 159 ? 7.709 -15.728 -20.661 1.00 82.00 159 PRO A C 1
ATOM 1286 O O . PRO A 1 159 ? 6.566 -15.361 -20.947 1.00 82.00 159 PRO A O 1
ATOM 1289 N N . LYS A 1 160 ? 8.015 -17.030 -20.611 1.00 81.19 160 LYS A N 1
ATOM 1290 C CA . LYS A 1 160 ? 7.024 -18.086 -20.892 1.00 81.19 160 LYS A CA 1
ATOM 1291 C C . LYS A 1 160 ? 5.835 -17.968 -19.911 1.00 81.19 160 LYS A C 1
ATOM 1293 O O . LYS A 1 160 ? 6.037 -18.132 -18.708 1.00 81.19 160 LYS A O 1
ATOM 1298 N N . PRO A 1 161 ? 4.606 -17.664 -20.379 1.00 79.31 161 PRO A N 1
ATOM 1299 C CA . PRO A 1 161 ? 3.476 -17.406 -19.489 1.00 79.31 161 PRO A CA 1
ATOM 1300 C C . PRO A 1 161 ? 2.973 -18.695 -18.830 1.00 79.31 161 PRO A C 1
ATOM 1302 O O . PRO A 1 161 ? 2.973 -19.758 -19.452 1.00 79.31 161 PRO A O 1
ATOM 1305 N N . ASN A 1 162 ? 2.479 -18.599 -17.591 1.00 77.19 162 ASN A N 1
ATOM 1306 C CA . ASN A 1 162 ? 1.800 -19.724 -16.945 1.00 77.19 162 ASN A CA 1
ATOM 1307 C C . ASN A 1 162 ? 0.381 -19.906 -17.503 1.00 77.19 162 ASN A C 1
ATOM 1309 O O . ASN A 1 162 ? -0.307 -18.929 -17.809 1.00 77.19 162 ASN A O 1
ATOM 1313 N N . LEU A 1 163 ? -0.085 -21.157 -17.562 1.00 77.62 163 LEU A N 1
ATOM 1314 C CA . LEU A 1 163 ? -1.486 -21.464 -17.852 1.00 77.62 163 LEU A CA 1
ATOM 1315 C C . LEU A 1 163 ? -2.373 -20.893 -16.737 1.00 77.62 163 LEU A C 1
ATOM 1317 O O . LEU A 1 163 ? -2.227 -21.242 -15.562 1.00 77.62 163 LEU A O 1
ATOM 1321 N N . ILE A 1 164 ? -3.289 -19.996 -17.101 1.00 75.19 164 ILE A N 1
ATOM 1322 C CA . ILE A 1 164 ? -4.233 -19.389 -16.163 1.00 75.19 164 ILE A CA 1
ATOM 1323 C C . ILE A 1 164 ? -5.506 -20.241 -16.141 1.00 75.19 164 ILE A C 1
ATOM 1325 O O . ILE A 1 164 ? -6.106 -20.481 -17.185 1.00 75.19 164 ILE A O 1
ATOM 1329 N N . LYS A 1 165 ? -5.942 -20.673 -14.953 1.00 75.62 165 LYS A N 1
ATOM 1330 C CA . LYS A 1 165 ? -7.287 -21.243 -14.768 1.00 75.62 165 LYS A CA 1
ATOM 1331 C C . LYS A 1 165 ? -8.335 -20.125 -14.820 1.00 75.62 165 LYS A C 1
ATOM 1333 O O . LYS A 1 165 ? -8.069 -19.028 -14.329 1.00 75.62 165 LYS A O 1
ATOM 1338 N N . ILE A 1 166 ? -9.521 -20.410 -15.359 1.00 72.12 166 ILE A N 1
ATOM 1339 C CA . ILE A 1 166 ? -10.666 -19.482 -15.342 1.00 72.12 166 ILE A CA 1
ATOM 1340 C C . ILE A 1 166 ? -10.864 -18.928 -13.920 1.00 72.12 166 ILE A C 1
ATOM 1342 O O . ILE A 1 166 ? -10.800 -19.673 -12.944 1.00 72.12 166 ILE A O 1
ATOM 1346 N N . GLY A 1 167 ? -11.027 -17.606 -13.810 1.00 73.56 167 GLY A N 1
ATOM 1347 C CA . GLY A 1 167 ? -11.204 -16.892 -12.539 1.00 73.56 167 GLY A CA 1
ATOM 1348 C C . GLY A 1 167 ? -9.923 -16.371 -11.873 1.00 73.56 167 GLY A C 1
ATOM 1349 O O . GLY A 1 167 ? -10.013 -15.607 -10.915 1.00 73.56 167 GLY A O 1
ATOM 1350 N N . LYS A 1 168 ? -8.721 -16.714 -12.358 1.00 75.44 168 LYS A N 1
ATOM 1351 C CA . LYS A 1 168 ? -7.473 -16.156 -11.806 1.00 75.44 168 LYS A CA 1
ATOM 1352 C C . LYS A 1 168 ? -7.133 -14.783 -12.397 1.00 75.44 168 LYS A C 1
ATOM 1354 O O . LYS A 1 168 ? -7.378 -14.504 -13.569 1.00 75.44 168 LYS A O 1
ATOM 1359 N N . THR A 1 169 ? -6.518 -13.930 -11.577 1.00 73.25 169 THR A N 1
ATOM 1360 C CA . THR A 1 169 ? -6.080 -12.586 -11.981 1.00 73.25 169 THR A CA 1
ATOM 1361 C C . THR A 1 169 ? -4.945 -12.647 -13.007 1.00 73.25 169 THR A C 1
ATOM 1363 O O . THR A 1 169 ? -4.196 -13.623 -13.076 1.00 73.25 169 THR A O 1
ATOM 1366 N N . ARG A 1 170 ? -4.755 -11.569 -13.781 1.00 74.81 170 ARG A N 1
ATOM 1367 C CA . ARG A 1 170 ? -3.634 -11.465 -14.736 1.00 74.81 170 ARG A CA 1
ATOM 1368 C C . ARG A 1 170 ? -2.263 -11.605 -14.062 1.00 74.81 170 ARG A C 1
ATOM 1370 O O . ARG A 1 170 ? -1.364 -12.197 -14.648 1.00 74.81 170 ARG A O 1
ATOM 1377 N N . PHE A 1 171 ? -2.131 -11.173 -12.806 1.00 74.81 171 PHE A N 1
ATOM 1378 C CA . PHE A 1 171 ? -0.926 -11.383 -11.991 1.00 74.81 171 PHE A CA 1
ATOM 1379 C C . PHE A 1 171 ? -0.583 -12.863 -11.817 1.00 74.81 171 PHE A C 1
ATOM 1381 O O . PHE A 1 171 ? 0.584 -13.240 -11.886 1.00 74.81 171 PHE A O 1
ATOM 1388 N N . ALA A 1 172 ? -1.588 -13.732 -11.673 1.00 77.50 172 ALA A N 1
ATOM 1389 C CA . ALA A 1 172 ? -1.362 -15.166 -11.519 1.00 77.50 172 ALA A CA 1
ATOM 1390 C C . ALA A 1 172 ? -0.688 -15.798 -12.750 1.00 77.50 172 ALA A C 1
ATOM 1392 O O . ALA A 1 172 ? -0.064 -16.852 -12.631 1.00 77.50 172 ALA A O 1
ATOM 1393 N N . ARG A 1 173 ? -0.746 -15.153 -13.922 1.00 77.56 173 ARG A N 1
ATOM 1394 C CA . ARG A 1 173 ? 0.002 -15.579 -15.116 1.00 77.56 173 ARG A CA 1
ATOM 1395 C C . ARG A 1 173 ? 1.512 -15.495 -14.926 1.00 77.56 173 ARG A C 1
ATOM 1397 O O . ARG A 1 173 ? 2.249 -16.268 -15.536 1.00 77.56 173 ARG A O 1
ATOM 1404 N N . TRP A 1 174 ? 1.956 -14.580 -14.074 1.00 78.38 174 TRP A N 1
ATOM 1405 C CA . TRP A 1 174 ? 3.349 -14.168 -13.949 1.00 78.38 174 TRP A CA 1
ATOM 1406 C C . TRP A 1 174 ? 3.962 -14.470 -12.577 1.00 78.38 174 TRP A C 1
ATOM 1408 O O . TRP A 1 174 ? 5.157 -14.286 -12.413 1.00 78.38 174 TRP A O 1
ATOM 1418 N N . HIS A 1 175 ? 3.183 -14.999 -11.626 1.00 74.06 175 HIS A N 1
ATOM 1419 C CA . HIS A 1 175 ? 3.598 -15.205 -10.228 1.00 74.06 175 HIS A CA 1
ATOM 1420 C C . HIS A 1 175 ? 4.873 -16.039 -10.014 1.00 74.06 175 HIS A C 1
ATOM 1422 O O . HIS A 1 175 ? 5.486 -15.915 -8.970 1.00 74.06 175 HIS A O 1
ATOM 1428 N N . LYS A 1 176 ? 5.264 -16.908 -10.959 1.00 72.62 176 LYS A N 1
ATOM 1429 C CA . LYS A 1 176 ? 6.518 -17.684 -10.858 1.00 72.62 176 LYS A CA 1
ATOM 1430 C C . LYS A 1 176 ? 7.768 -16.889 -11.246 1.00 72.62 176 LYS A C 1
ATOM 1432 O O . LYS A 1 176 ? 8.869 -17.393 -11.085 1.00 72.62 176 LYS A O 1
ATOM 1437 N N . MET A 1 177 ? 7.584 -15.722 -11.858 1.00 67.75 177 MET A N 1
ATOM 1438 C CA . MET A 1 177 ? 8.644 -14.847 -12.371 1.00 67.75 177 MET A CA 1
ATOM 1439 C C . MET A 1 177 ? 8.803 -13.581 -11.509 1.00 67.75 177 MET A C 1
ATOM 1441 O O . MET A 1 177 ? 9.596 -12.712 -11.860 1.00 67.75 177 MET A O 1
ATOM 1445 N N . MET A 1 178 ? 8.000 -13.459 -10.447 1.00 59.38 178 MET A N 1
ATOM 1446 C CA . MET A 1 178 ? 8.039 -12.401 -9.433 1.00 59.38 178 MET A CA 1
ATOM 1447 C C . MET A 1 178 ? 8.597 -12.963 -8.141 1.00 59.38 178 MET A C 1
ATOM 1449 O O . MET A 1 178 ? 9.299 -12.197 -7.452 1.00 59.38 178 MET A O 1
#

pLDDT: mean 80.18, std 11.25, range [45.31, 93.75]

Sequence (178 aa):
MIHGYSVLGSPVFIASDTEELKKREERLNQARLEFNRISTRCAEHCLWMKKFINSGSDVEHEAFLALWLSRFVFPVTNSLISQSVFPIAVHLARGTKIALAPAILATIYRDLSLLKEKIAALTKFNQSEVGDSRLVVTIWSPFQLVQIWAWERFIKLRPKPNLIKIGKTRFARWHKMM

Solvent-accessible surface area (backbone atoms only — not comparable to full-atom values): 10570 Å² total; per-residue (Å²): 105,56,97,85,28,37,65,62,57,46,64,76,83,54,75,62,89,44,74,68,50,43,53,52,42,49,52,55,48,49,56,52,54,57,42,67,76,74,50,62,77,78,44,44,53,62,51,50,47,67,64,38,61,92,54,84,49,96,55,31,66,32,52,51,39,23,46,50,36,16,68,67,58,58,36,85,46,101,28,55,72,51,76,86,37,34,49,49,14,50,39,46,67,74,65,50,56,47,20,49,27,62,56,46,51,51,44,41,53,52,46,52,50,54,50,51,53,52,51,56,49,51,74,70,59,75,91,73,92,74,67,79,82,77,71,78,78,86,74,55,45,66,57,65,59,57,52,51,53,44,37,73,73,35,71,93,70,37,71,91,73,48,89,71,60,93,92,62,58,78,64,67,32,45,59,92,80,107

Secondary structure (DSSP, 8-state):
-BTTB-SSSB-TT----SHHHHHHHHHHHHHHHHHHTT--TTSHHHHHHHHHTT---TTHHHHHHHHHIIIIIS-SSSSPPPGGGHHHHHHHHTT--B-HHHHHHHHHHHHHHHHHHHHHHHHHS-SSS--GGG------S-THHHHHHHHHH-GGG---PPPPPTT--GGGGTTT--

Nearest PDB structures (foldseek):
  8j07-assembly1_13  TM=4.174E-01  e=6.459E+00  Homo sapiens

InterPro domains:
  IPR019557 Aminotransferase-like, plant mobile domain [PF10536] (2-177)
  IPR044824 Protein MAINTENANCE OF MERISTEMS-like [PTHR46033] (1-176)

Organism: Acer saccharum (NCBI:txid4024)